Protein AF-A0A2N3LCM0-F1 (afdb_monomer_lite)

Organism: NCBI:txid1707093

Secondary structure (DSSP, 8-state):
-----TT---TTHHHHHHHHHHH-GGGHHHHHHHHHHTS-TTSHHHHHHHHHHHHTT-HHHHHHHHHHHHT-SSHHHHHHHHHHHHHTTTTS-HHHHHHHHHHHHSS---SHHHHHHHHHHHHHHHHHTT-HHHHHHHHHHHHHHHHT---HHHHHHHHHHHHHHHHHHHHTTT--TTTTGGGGGGTTS-HHHHHHHHHHHHHHTTTT-HHHHHHHHHHHHHS--TTTHHHHHHHHHHHHHHTT-GGG----SS--HHHHHHHHHHTT-HHHHHHHHHT--GGG--HHHHHHHHHHHHHHHT-HHHHHHHHHHHHHTT--SGGGGG-

Sequence (327 aa):
MLRKDNDSDCEKIDGLLKIVKHRYPEKFDELLMEYAQNLNKNRITARLLLEYVTVNRIEDVKEYLIDELKNSENFESKEWAFVYEIDSRIGHDPKVDSECILKLNSRSYISKEMKAYSKILLFYCYYESRNVTMLNRLSEEIEENIKEISNNFIKNSYYARFLLISISCNLHNGKLGGLLEKLLLIEDAPEALKTFIYLNAGNALMFKSYEKSMMYLNKAFECKTDKSEFEIKKSMNFVNLLWDKPENYILDQDRDISNELFYYIKVGNKKQANVILNNISMEQLSDHQLGFNYYYRGLLNNDADMFFKSIEHFNACNEKFYKQLSI

Foldseek 3Di:
DPDDPLPDADLPVVVVLVVCCVVPVVCSLVVLQVVLVSHQLQDVNLLLSLLVCVLVVVVVSNVVSLVVLCVHPHPLSVLSSVLVVLVVQAPPDLVSLVVSLCVLPVDDDDDLLSQLSSLLSPLSSCVVVVVVVSNVVSLVVNVVSLVPDDRPQSSLQSVLSSLLSVLVNCLLVVNCPPSVVCLVVNPSYQLSSLLSNLQSQLLSCLVPDLVRSVVSLVSSCVSDDPVCNVVSLVSNLVSCLLVLNLVPRDDDPPDPLLSVLSSCLSVVVLVVNVVSLVPDDPVPDQLQRQLSSLLSVCSSVVDLVSLVSSLVSCVVVVNRNCNVSSD

pLDDT: mean 90.67, std 8.74, range [45.5, 98.5]

Radius of gyration: 22.35 Å; chains: 1; bounding box: 50×45×63 Å

InterPro domains:
  IPR047705 AimR transcriptional regulator-like [NF038310] (13-325)
  IPR047705 AimR transcriptional regulator-like [PF22871] (30-326)

Structure (mmCIF, N/CA/C/O backbone):
data_AF-A0A2N3LCM0-F1
#
_entry.id   AF-A0A2N3LCM0-F1
#
loop_
_atom_site.group_PDB
_atom_site.id
_atom_site.type_symbol
_atom_site.label_atom_id
_atom_site.label_alt_id
_atom_site.label_comp_id
_atom_site.label_asym_id
_atom_site.label_entity_id
_atom_site.label_seq_id
_atom_site.pdbx_PDB_ins_code
_atom_site.Cartn_x
_atom_site.Cartn_y
_atom_site.Cartn_z
_atom_site.occupancy
_atom_site.B_iso_or_equiv
_atom_site.auth_seq_id
_atom_site.auth_comp_id
_atom_site.auth_asym_id
_atom_site.auth_atom_id
_atom_site.pdbx_PDB_model_num
ATOM 1 N N . MET A 1 1 ? 7.478 -21.749 -21.682 1.00 52.50 1 MET A N 1
ATOM 2 C CA . MET A 1 1 ? 6.209 -21.496 -22.428 1.00 52.50 1 MET A CA 1
ATOM 3 C C . MET A 1 1 ? 5.812 -20.007 -22.439 1.00 52.50 1 MET A C 1
ATOM 5 O O . MET A 1 1 ? 4.724 -19.672 -22.881 1.00 52.50 1 MET A O 1
ATOM 9 N N . LEU A 1 2 ? 6.736 -19.102 -22.087 1.00 51.47 2 LEU A N 1
ATOM 10 C CA . LEU A 1 2 ? 6.702 -17.663 -22.375 1.00 51.47 2 LEU A CA 1
ATOM 11 C C . LEU A 1 2 ? 7.860 -17.312 -23.325 1.00 51.47 2 LEU A C 1
ATOM 13 O O . LEU A 1 2 ? 8.678 -16.444 -23.047 1.00 51.47 2 LEU A O 1
ATOM 17 N N . ARG A 1 3 ? 8.004 -18.071 -24.419 1.00 45.50 3 ARG A N 1
ATOM 18 C CA . ARG A 1 3 ? 9.079 -17.829 -25.389 1.00 45.50 3 ARG A CA 1
ATOM 19 C C . ARG A 1 3 ? 8.636 -16.730 -26.337 1.00 45.50 3 ARG A C 1
ATOM 21 O O . ARG A 1 3 ? 7.956 -16.997 -27.325 1.00 45.50 3 ARG A O 1
ATOM 28 N N . LYS A 1 4 ? 9.001 -15.502 -25.996 1.00 53.75 4 LYS A N 1
ATOM 29 C CA . LYS A 1 4 ? 9.094 -14.426 -26.970 1.00 53.75 4 LYS A CA 1
ATOM 30 C C . LYS A 1 4 ? 10.519 -14.386 -27.504 1.00 53.75 4 LYS A C 1
ATOM 32 O O . LYS A 1 4 ? 11.445 -14.795 -26.812 1.00 53.75 4 LYS A O 1
ATOM 37 N N . ASP A 1 5 ? 10.672 -13.919 -28.734 1.00 57.03 5 ASP A N 1
ATOM 38 C CA . ASP A 1 5 ? 11.981 -13.585 -29.284 1.00 57.03 5 ASP A CA 1
ATOM 39 C C . ASP A 1 5 ? 12.655 -12.577 -28.337 1.00 57.03 5 ASP A C 1
ATOM 41 O O . ASP A 1 5 ? 11.995 -11.600 -27.953 1.00 57.03 5 ASP A O 1
ATOM 45 N N . ASN A 1 6 ? 13.908 -12.820 -27.928 1.00 57.53 6 ASN A N 1
ATOM 46 C CA . ASN A 1 6 ? 14.611 -12.061 -26.873 1.00 57.53 6 ASN A CA 1
ATOM 47 C C . ASN A 1 6 ? 14.714 -10.549 -27.170 1.00 57.53 6 ASN A C 1
ATOM 49 O O . ASN A 1 6 ? 15.062 -9.757 -26.294 1.00 57.53 6 ASN A O 1
ATOM 53 N N . ASP A 1 7 ? 14.382 -10.142 -28.395 1.00 64.25 7 ASP A N 1
ATOM 54 C CA . ASP A 1 7 ? 14.407 -8.765 -28.879 1.00 64.25 7 ASP A CA 1
ATOM 55 C C . ASP A 1 7 ? 13.036 -8.093 -29.031 1.00 64.25 7 ASP A C 1
ATOM 57 O O . ASP A 1 7 ? 12.966 -6.940 -29.457 1.00 64.25 7 ASP A O 1
ATOM 61 N N . SER A 1 8 ? 11.939 -8.766 -28.674 1.00 74.69 8 SER A N 1
ATOM 62 C CA . SER A 1 8 ? 10.585 -8.237 -28.880 1.00 74.69 8 SER A CA 1
ATOM 63 C C . SER A 1 8 ? 9.920 -7.757 -27.586 1.00 74.69 8 SER A C 1
ATOM 65 O O . SER A 1 8 ? 9.649 -8.531 -26.670 1.00 74.69 8 SER A O 1
ATOM 67 N N . ASP A 1 9 ? 9.512 -6.490 -27.532 1.00 83.12 9 ASP A N 1
ATOM 68 C CA . ASP A 1 9 ? 8.970 -5.896 -26.304 1.00 83.12 9 ASP A CA 1
ATOM 69 C C . ASP A 1 9 ? 7.504 -6.243 -26.010 1.00 83.12 9 ASP A C 1
ATOM 71 O O . ASP A 1 9 ? 6.637 -6.195 -26.885 1.00 83.12 9 ASP A O 1
ATOM 75 N N . CYS A 1 10 ? 7.215 -6.659 -24.775 1.00 85.50 10 CYS A N 1
ATOM 76 C CA . CYS A 1 10 ? 5.867 -6.909 -24.269 1.00 85.50 10 CYS A CA 1
ATOM 77 C C . CYS A 1 10 ? 5.401 -5.725 -23.412 1.00 85.50 10 CYS A C 1
ATOM 79 O O . CYS A 1 10 ? 5.575 -5.714 -22.196 1.00 85.50 10 CYS A O 1
ATOM 81 N N . GLU A 1 11 ? 4.788 -4.726 -24.046 1.00 81.81 11 GLU A N 1
ATOM 82 C CA . GLU A 1 11 ? 4.328 -3.514 -23.351 1.00 81.81 11 GLU A CA 1
ATOM 83 C C . GLU A 1 11 ? 3.109 -3.737 -22.438 1.00 81.81 11 GLU A C 1
ATOM 85 O O . GLU A 1 11 ? 2.879 -2.950 -21.522 1.00 81.81 11 GLU A O 1
ATOM 90 N N . LYS A 1 12 ? 2.343 -4.815 -22.666 1.00 86.12 12 LY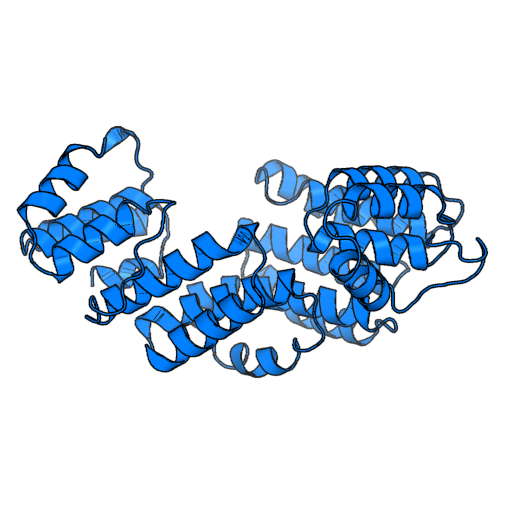S A N 1
ATOM 91 C CA . LYS A 1 12 ? 1.161 -5.219 -21.875 1.00 86.12 12 LYS A CA 1
ATOM 92 C C . LYS A 1 12 ? 1.476 -6.407 -20.964 1.00 86.12 12 LYS A C 1
ATOM 94 O O . LYS A 1 12 ? 0.802 -7.440 -21.000 1.00 86.12 12 LYS A O 1
ATOM 99 N N . ILE A 1 13 ? 2.564 -6.286 -20.207 1.00 89.31 13 ILE A N 1
ATOM 100 C CA . ILE A 1 13 ? 3.082 -7.379 -19.382 1.00 89.31 13 ILE A CA 1
ATOM 101 C C . ILE A 1 13 ? 2.097 -7.810 -18.288 1.00 89.31 13 ILE A C 1
ATOM 103 O O . ILE A 1 13 ? 1.988 -8.995 -17.991 1.00 89.31 13 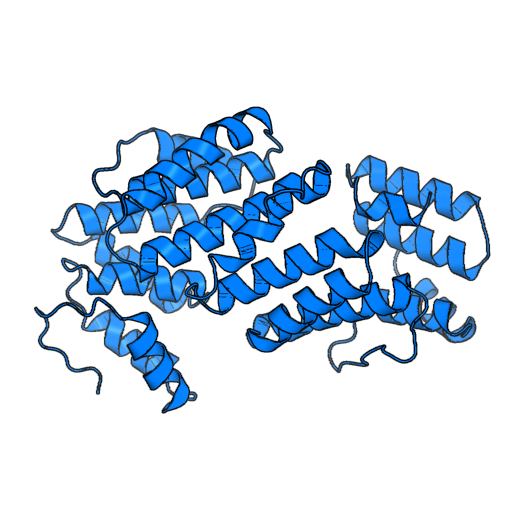ILE A O 1
ATOM 107 N N . ASP A 1 14 ? 1.324 -6.878 -17.735 1.00 87.25 14 ASP A N 1
ATOM 108 C CA . ASP A 1 14 ? 0.347 -7.145 -16.681 1.00 87.25 14 ASP A CA 1
ATOM 109 C C . ASP A 1 14 ? -0.781 -8.065 -17.170 1.00 87.25 14 ASP A C 1
ATOM 111 O O . ASP A 1 14 ? -1.144 -9.020 -16.483 1.00 87.25 14 ASP A O 1
ATOM 115 N N . GLY A 1 15 ? -1.289 -7.835 -18.385 1.00 88.25 15 GLY A N 1
ATOM 116 C CA . GLY A 1 15 ? -2.302 -8.683 -19.009 1.00 88.25 15 GLY A CA 1
ATOM 117 C C . GLY A 1 15 ? -1.785 -10.096 -19.273 1.00 88.25 15 GLY A C 1
ATOM 118 O O . GLY A 1 15 ? -2.471 -11.074 -18.974 1.00 88.25 15 GLY A O 1
ATOM 119 N N . LEU A 1 16 ? -0.548 -10.213 -19.767 1.00 90.81 16 LEU A N 1
ATOM 120 C CA . LEU A 1 16 ? 0.108 -11.505 -19.973 1.00 90.81 16 LEU A CA 1
ATOM 121 C C . LEU A 1 16 ? 0.229 -12.280 -18.654 1.00 90.81 16 LEU A C 1
ATOM 123 O O . LEU A 1 16 ? -0.181 -13.437 -18.578 1.00 90.81 16 LEU A O 1
ATOM 127 N N . LEU A 1 17 ? 0.748 -11.639 -17.606 1.00 92.31 17 LEU A N 1
ATOM 128 C CA . LEU A 1 17 ? 0.976 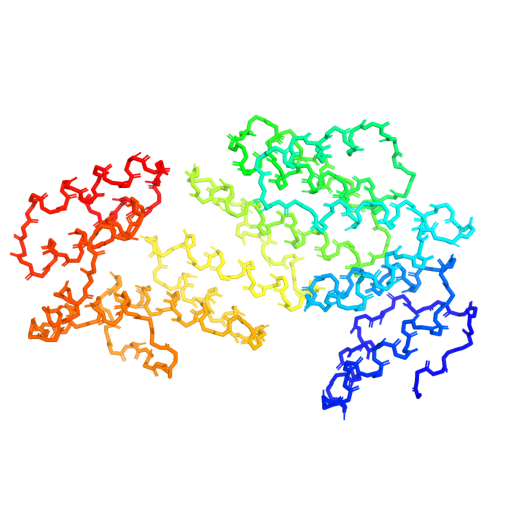-12.289 -16.318 1.00 92.31 17 LEU A CA 1
ATOM 129 C C . LEU A 1 17 ? -0.331 -12.655 -15.605 1.00 92.31 17 LEU A C 1
ATOM 131 O O . LEU A 1 17 ? -0.397 -13.721 -14.995 1.00 92.31 17 LEU A O 1
ATOM 135 N N . LYS A 1 18 ? -1.399 -11.859 -15.758 1.00 88.75 18 LYS A N 1
ATOM 136 C CA . LYS A 1 18 ? -2.752 -12.220 -15.292 1.00 88.75 18 LYS A CA 1
ATOM 137 C C . LYS A 1 18 ? -3.246 -13.522 -15.932 1.00 88.75 18 LYS A C 1
ATOM 139 O O . LYS A 1 18 ? -3.742 -14.397 -15.225 1.00 88.75 18 LYS A O 1
ATOM 144 N N . ILE A 1 19 ? -3.073 -13.682 -17.248 1.00 91.38 19 ILE A N 1
ATOM 145 C CA . ILE A 1 19 ? -3.467 -14.907 -17.966 1.00 91.38 19 ILE A CA 1
ATOM 146 C C . ILE A 1 19 ? -2.656 -16.109 -17.472 1.00 91.38 19 ILE A C 1
ATOM 148 O O . ILE A 1 19 ? -3.227 -17.169 -17.208 1.00 91.38 19 ILE A O 1
ATOM 152 N N . VAL A 1 20 ? -1.337 -15.953 -17.318 1.00 92.62 20 VAL A N 1
ATOM 153 C CA . VAL A 1 20 ? -0.460 -17.034 -16.840 1.00 92.62 20 VAL A CA 1
ATOM 154 C C . VAL A 1 20 ? -0.840 -17.447 -15.421 1.00 92.62 20 VAL A C 1
ATOM 156 O O . VAL A 1 20 ? -1.022 -18.638 -15.181 1.00 92.62 20 VAL A O 1
ATOM 159 N N . LYS A 1 21 ? -1.033 -16.485 -14.509 1.00 90.88 21 LYS A N 1
ATOM 160 C CA . LYS A 1 21 ? -1.440 -16.749 -13.122 1.00 90.88 21 LYS A CA 1
ATOM 161 C C . LYS A 1 21 ? -2.782 -17.469 -13.050 1.00 90.88 21 LYS A C 1
ATOM 163 O O . LYS A 1 21 ? -2.932 -18.405 -12.278 1.00 90.88 21 LYS A O 1
ATOM 168 N N . HIS A 1 22 ? -3.742 -17.068 -13.883 1.00 91.25 22 HIS A N 1
ATOM 169 C CA . HIS A 1 22 ? -5.044 -17.727 -13.945 1.00 91.25 22 HIS A CA 1
ATOM 170 C C . HIS A 1 22 ? -4.949 -19.160 -14.488 1.00 91.25 22 HIS A C 1
ATOM 172 O O . HIS A 1 22 ? -5.625 -20.060 -13.997 1.00 91.25 22 HIS A O 1
ATOM 178 N N . ARG A 1 23 ? -4.113 -19.391 -15.507 1.00 94.25 23 ARG A N 1
ATOM 179 C CA . ARG A 1 23 ? -4.004 -20.701 -16.160 1.00 94.25 23 ARG A CA 1
ATOM 180 C C . ARG A 1 23 ? -3.144 -21.696 -15.379 1.00 94.25 23 ARG A C 1
ATOM 182 O O . ARG A 1 23 ? -3.425 -22.892 -15.441 1.00 94.25 23 ARG A O 1
ATOM 189 N N . TYR A 1 24 ? -2.114 -21.210 -14.689 1.00 94.00 24 TYR A N 1
ATOM 190 C CA . TYR A 1 24 ? -1.100 -22.014 -14.003 1.00 94.00 24 TYR A CA 1
ATOM 191 C C . TYR A 1 24 ? -0.784 -21.461 -12.600 1.00 94.00 24 TYR A C 1
ATOM 193 O O . TYR A 1 24 ? 0.370 -21.128 -12.332 1.00 94.00 24 TYR A O 1
ATOM 201 N N . PRO A 1 25 ? -1.772 -21.356 -11.692 1.00 92.44 25 PRO A N 1
ATOM 202 C CA . PRO A 1 25 ? -1.575 -20.722 -10.387 1.00 92.44 25 PRO A CA 1
ATOM 203 C C . PRO A 1 25 ? -0.484 -21.407 -9.551 1.00 92.44 25 PRO A C 1
ATOM 205 O O . PRO A 1 25 ? 0.367 -20.728 -8.992 1.00 92.44 25 PRO A O 1
ATOM 208 N N . GLU A 1 26 ? -0.441 -22.742 -9.545 1.00 94.19 26 GLU A N 1
ATOM 209 C CA . GLU A 1 26 ? 0.525 -23.531 -8.759 1.00 94.19 26 GLU A CA 1
ATOM 210 C C . GLU A 1 26 ? 1.972 -23.436 -9.265 1.00 94.19 26 GLU A C 1
ATOM 212 O O . GLU A 1 26 ? 2.904 -23.739 -8.529 1.00 94.19 26 GLU A O 1
ATOM 217 N N . LYS A 1 27 ? 2.167 -23.036 -10.527 1.00 94.50 27 LYS A N 1
ATOM 218 C CA . LYS A 1 27 ? 3.491 -22.903 -11.159 1.00 94.50 27 LYS A CA 1
ATOM 219 C C . LYS A 1 27 ? 3.845 -21.456 -11.467 1.00 94.50 27 LYS A C 1
ATOM 221 O O . LYS A 1 27 ? 4.818 -21.203 -12.173 1.00 94.50 27 LYS A O 1
ATOM 226 N N . PHE A 1 28 ? 3.025 -20.507 -11.018 1.00 93.56 28 PHE A N 1
ATOM 227 C CA . PHE A 1 28 ? 3.151 -19.120 -11.437 1.00 93.56 28 PHE A CA 1
ATOM 228 C C . PHE A 1 28 ? 4.515 -18.546 -11.054 1.00 93.56 28 PHE A C 1
ATOM 230 O O . PHE A 1 28 ? 5.171 -17.962 -11.910 1.00 93.56 28 PHE A O 1
ATOM 237 N N . ASP A 1 29 ? 4.964 -18.779 -9.822 1.00 92.81 29 ASP A N 1
ATOM 238 C CA . ASP A 1 29 ? 6.232 -18.240 -9.324 1.00 92.81 29 ASP A CA 1
ATOM 239 C C . ASP A 1 29 ? 7.443 -18.842 -10.061 1.00 92.81 29 ASP A C 1
ATOM 241 O O . ASP A 1 29 ? 8.341 -18.107 -10.475 1.00 92.81 29 ASP A O 1
ATOM 245 N N . GLU A 1 30 ? 7.427 -20.155 -10.329 1.00 94.81 30 GLU A N 1
ATOM 246 C CA . GLU A 1 30 ? 8.453 -20.845 -11.133 1.00 94.81 30 GLU A CA 1
ATOM 247 C C . GLU A 1 30 ? 8.520 -20.272 -12.558 1.00 94.81 30 GLU A C 1
ATOM 249 O O . GLU A 1 30 ? 9.586 -19.882 -13.036 1.00 94.81 30 GLU A O 1
ATOM 254 N N . LEU A 1 31 ? 7.366 -20.160 -13.224 1.00 95.62 31 LEU A N 1
ATOM 255 C CA . LEU A 1 31 ? 7.266 -19.636 -14.588 1.00 95.62 31 LEU A CA 1
ATOM 256 C C . LEU A 1 31 ? 7.653 -18.156 -14.673 1.00 95.62 31 LEU A C 1
ATOM 258 O O . LEU A 1 31 ? 8.197 -17.720 -15.688 1.00 95.62 31 LEU A O 1
ATOM 262 N N . LEU A 1 32 ? 7.352 -17.377 -13.635 1.00 95.94 32 LEU A N 1
ATOM 263 C CA . LEU A 1 32 ? 7.691 -15.963 -13.552 1.00 95.94 32 LEU A CA 1
ATOM 264 C C . LEU A 1 32 ? 9.201 -15.763 -13.411 1.00 95.94 32 LEU A C 1
ATOM 266 O O . LEU A 1 32 ? 9.760 -14.910 -14.100 1.00 95.94 32 LEU A O 1
ATOM 270 N N . MET A 1 33 ? 9.856 -16.565 -12.568 1.00 96.81 33 MET A N 1
ATOM 271 C CA . MET A 1 33 ? 11.312 -16.552 -12.430 1.00 96.81 33 MET A CA 1
ATOM 272 C C . MET A 1 33 ? 11.998 -17.017 -13.722 1.00 96.81 33 MET A C 1
ATOM 274 O O . MET A 1 33 ? 12.890 -16.327 -14.211 1.00 96.81 33 MET A O 1
ATOM 278 N N . GLU A 1 34 ? 11.543 -18.120 -14.334 1.00 95.44 34 GLU A N 1
ATOM 279 C CA . GLU A 1 34 ? 12.051 -18.575 -15.641 1.00 95.44 34 GLU A CA 1
ATOM 280 C C . GLU A 1 34 ? 11.911 -17.459 -16.684 1.00 95.44 34 GLU A C 1
ATOM 282 O O . GLU A 1 34 ? 12.838 -17.181 -17.445 1.00 95.44 34 GLU A O 1
ATOM 287 N N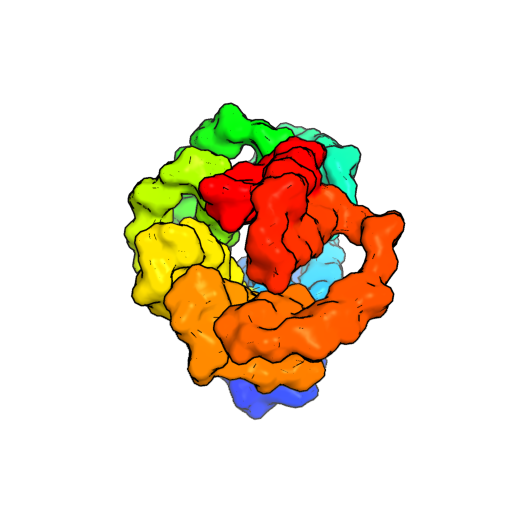 . TYR A 1 35 ? 10.763 -16.778 -16.716 1.00 94.50 35 TYR A N 1
ATOM 288 C CA . TYR A 1 35 ? 10.549 -15.665 -17.631 1.00 94.50 35 TYR A CA 1
ATOM 289 C C . TYR A 1 35 ? 11.527 -14.517 -17.372 1.00 94.50 35 TYR A C 1
ATOM 291 O O . TYR A 1 35 ? 12.174 -14.070 -18.315 1.00 94.50 35 TYR A O 1
ATOM 299 N N . ALA A 1 36 ? 11.688 -14.086 -16.116 1.00 95.94 36 ALA A N 1
ATOM 300 C CA . ALA A 1 36 ? 12.629 -13.034 -15.735 1.00 95.94 36 ALA A CA 1
ATOM 301 C C . ALA A 1 36 ? 14.065 -13.356 -16.178 1.00 95.94 36 ALA A C 1
ATOM 303 O O . ALA A 1 36 ? 14.730 -12.499 -16.756 1.00 95.94 36 ALA A O 1
ATOM 304 N N . GLN A 1 37 ? 14.507 -14.602 -15.979 1.00 95.12 37 GLN A N 1
ATOM 305 C CA . GLN A 1 37 ? 15.853 -15.067 -16.330 1.00 95.12 37 GLN A CA 1
ATOM 306 C C . GLN A 1 37 ? 16.142 -15.086 -17.834 1.00 95.12 37 GLN A C 1
ATOM 308 O O . GLN A 1 37 ? 17.298 -15.039 -18.247 1.00 95.12 37 GLN A O 1
ATOM 313 N N . ASN A 1 38 ? 15.101 -15.151 -18.664 1.00 92.31 38 ASN A N 1
ATOM 314 C CA . ASN A 1 38 ? 15.231 -15.166 -20.119 1.00 92.31 38 ASN A CA 1
ATOM 315 C C . ASN A 1 38 ? 15.007 -13.784 -20.762 1.00 92.31 38 ASN A C 1
ATOM 317 O O . ASN A 1 38 ? 15.098 -13.661 -21.984 1.00 92.31 38 ASN A O 1
ATOM 321 N N . LEU A 1 39 ? 14.712 -12.736 -19.983 1.00 93.00 39 LEU A N 1
ATOM 322 C CA . LEU A 1 39 ? 14.495 -11.394 -20.525 1.00 93.00 39 LEU A CA 1
ATOM 323 C C . LEU A 1 39 ? 15.803 -10.687 -20.891 1.00 93.00 39 LEU A C 1
ATOM 325 O O . LEU A 1 39 ? 16.797 -10.716 -20.170 1.00 93.00 39 LEU A O 1
ATOM 329 N N . ASN A 1 40 ? 15.763 -9.920 -21.981 1.00 93.69 40 ASN A N 1
ATOM 330 C CA . ASN A 1 40 ? 16.826 -8.977 -22.297 1.00 93.69 40 ASN A CA 1
ATOM 331 C C . ASN A 1 40 ? 16.752 -7.759 -21.357 1.00 93.69 40 ASN A C 1
ATOM 333 O O . ASN A 1 40 ? 15.905 -6.877 -21.515 1.00 93.69 40 ASN A O 1
ATOM 337 N N . LYS A 1 41 ? 17.689 -7.677 -20.407 1.00 95.00 41 LYS A N 1
ATOM 338 C CA . LYS A 1 41 ? 17.823 -6.585 -19.421 1.00 95.00 41 LYS A CA 1
ATOM 339 C C . LYS A 1 41 ? 18.002 -5.178 -20.005 1.00 95.00 41 LYS A C 1
ATOM 341 O O . LYS A 1 41 ? 17.906 -4.184 -19.284 1.00 95.00 41 LYS A O 1
ATOM 346 N N . ASN A 1 42 ? 18.286 -5.054 -21.298 1.00 94.75 42 ASN A N 1
ATOM 347 C CA . ASN A 1 42 ? 18.405 -3.760 -21.972 1.00 94.75 42 ASN A CA 1
ATOM 348 C C . ASN A 1 42 ? 17.058 -3.216 -22.479 1.00 94.75 42 ASN A C 1
ATOM 350 O O . ASN A 1 42 ? 17.012 -2.105 -23.006 1.00 94.75 42 ASN A O 1
ATOM 354 N N . ARG A 1 43 ? 15.976 -3.995 -22.361 1.00 93.56 43 ARG A N 1
ATOM 355 C CA . ARG A 1 43 ? 14.675 -3.717 -22.978 1.00 93.56 43 ARG A CA 1
ATOM 356 C C . ARG A 1 43 ? 13.622 -3.287 -21.958 1.00 93.56 43 ARG A C 1
ATOM 358 O O . ARG A 1 43 ? 13.736 -3.569 -20.763 1.00 93.56 43 ARG A O 1
ATOM 365 N N . ILE A 1 44 ? 12.560 -2.634 -22.439 1.00 94.25 44 ILE A N 1
ATOM 366 C CA . ILE A 1 44 ? 11.494 -2.114 -21.573 1.00 94.25 44 ILE A CA 1
ATOM 367 C C . ILE A 1 44 ? 10.757 -3.239 -20.848 1.00 94.25 44 ILE A C 1
ATOM 369 O O . ILE A 1 44 ? 10.394 -3.069 -19.691 1.00 94.25 44 ILE A O 1
ATOM 373 N N . THR A 1 45 ? 10.623 -4.416 -21.462 1.00 95.25 45 THR A N 1
ATOM 374 C CA . THR A 1 45 ? 9.923 -5.559 -20.852 1.00 95.25 45 THR A CA 1
ATOM 375 C C . THR A 1 45 ? 10.484 -5.948 -19.477 1.00 95.25 45 THR A C 1
ATOM 377 O O . THR A 1 45 ? 9.707 -6.190 -18.556 1.00 95.25 45 THR A O 1
ATOM 380 N N . ALA A 1 46 ? 11.812 -5.943 -19.300 1.00 96.38 46 ALA A N 1
ATOM 381 C CA . ALA A 1 46 ? 12.444 -6.234 -18.007 1.00 96.38 46 ALA A CA 1
ATOM 382 C C . ALA A 1 46 ? 12.125 -5.162 -16.950 1.00 96.38 46 ALA A C 1
ATOM 384 O O . ALA A 1 46 ? 11.870 -5.478 -15.789 1.00 96.38 46 ALA A O 1
ATOM 385 N N . ARG A 1 47 ? 12.058 -3.893 -17.366 1.00 97.38 47 ARG A N 1
ATOM 386 C CA . ARG A 1 47 ? 11.686 -2.763 -16.503 1.00 97.38 47 ARG A CA 1
ATOM 387 C C . ARG A 1 47 ? 10.212 -2.809 -16.094 1.00 97.38 47 ARG A C 1
ATOM 389 O O . ARG A 1 47 ? 9.892 -2.611 -14.928 1.00 97.38 47 ARG A O 1
ATOM 396 N N . LEU A 1 48 ? 9.312 -3.134 -17.025 1.00 97.25 48 LEU A N 1
ATOM 397 C CA . LEU A 1 48 ? 7.890 -3.309 -16.706 1.00 97.25 48 LEU A CA 1
ATOM 398 C C . LEU A 1 48 ? 7.672 -4.501 -15.768 1.00 97.25 48 LEU A C 1
ATOM 400 O O . LEU A 1 48 ? 6.838 -4.421 -14.867 1.00 97.25 48 LEU A O 1
ATOM 404 N N . LEU A 1 49 ? 8.437 -5.586 -15.948 1.00 97.25 49 LEU A N 1
ATOM 405 C CA . LEU A 1 49 ? 8.382 -6.730 -15.043 1.00 97.25 49 LEU A CA 1
ATOM 406 C C . LEU A 1 49 ? 8.793 -6.330 -13.626 1.00 97.25 49 LEU A C 1
ATOM 408 O O . LEU A 1 49 ? 8.110 -6.726 -12.687 1.00 97.25 49 LEU A O 1
ATOM 412 N N . LEU A 1 50 ? 9.840 -5.509 -13.482 1.00 98.06 50 LEU A N 1
ATOM 413 C CA . LEU A 1 50 ? 10.287 -5.001 -12.185 1.00 98.06 50 LEU A CA 1
ATOM 414 C C . LEU A 1 50 ? 9.165 -4.264 -11.436 1.00 98.06 50 LEU A C 1
ATOM 416 O O . LEU A 1 50 ? 8.940 -4.539 -10.258 1.00 98.06 50 LEU A O 1
ATOM 420 N N . GLU A 1 51 ? 8.410 -3.386 -12.106 1.00 97.44 51 GLU A N 1
ATOM 421 C CA . GLU A 1 51 ? 7.261 -2.734 -11.458 1.00 97.44 51 GLU A CA 1
ATOM 422 C C . GLU A 1 51 ? 6.174 -3.747 -11.087 1.00 97.44 51 GLU A C 1
ATOM 424 O O . GLU A 1 51 ? 5.647 -3.722 -9.974 1.00 97.44 51 GLU A O 1
ATOM 429 N N . TYR A 1 52 ? 5.855 -4.678 -11.991 1.00 95.69 52 TYR A N 1
ATOM 430 C CA . TYR A 1 52 ? 4.839 -5.694 -11.728 1.00 95.69 52 TYR A CA 1
ATOM 431 C C . TYR A 1 52 ? 5.162 -6.512 -10.473 1.00 95.69 52 TYR A C 1
ATOM 433 O O . TYR A 1 52 ? 4.300 -6.671 -9.605 1.00 95.69 52 TYR A O 1
ATOM 441 N N . VAL A 1 53 ? 6.389 -7.024 -10.354 1.00 95.75 53 VAL A N 1
ATOM 442 C CA . VAL A 1 53 ? 6.783 -7.855 -9.206 1.00 95.75 53 VAL A CA 1
ATOM 443 C C . VAL A 1 53 ? 6.877 -7.041 -7.921 1.00 95.75 53 VAL A C 1
ATOM 445 O O . VAL A 1 53 ? 6.494 -7.544 -6.866 1.00 95.75 53 VAL A O 1
ATOM 448 N N . THR A 1 54 ? 7.271 -5.767 -8.013 1.00 95.31 54 THR A N 1
ATOM 449 C CA . THR A 1 54 ? 7.302 -4.848 -6.866 1.00 95.31 54 THR A CA 1
ATOM 450 C C . THR A 1 54 ? 5.894 -4.604 -6.326 1.00 95.31 54 THR A C 1
ATOM 452 O O . THR A 1 54 ? 5.645 -4.756 -5.132 1.00 95.31 54 THR A O 1
ATOM 455 N N . VAL A 1 55 ? 4.933 -4.293 -7.199 1.00 92.69 55 VAL A N 1
ATOM 456 C CA . VAL A 1 55 ? 3.537 -4.059 -6.800 1.00 92.69 55 VAL A CA 1
ATOM 457 C C . VAL A 1 55 ? 2.886 -5.310 -6.205 1.00 92.69 55 VAL A C 1
ATOM 459 O O . VAL A 1 55 ? 2.089 -5.214 -5.272 1.00 92.69 55 VAL A O 1
ATOM 462 N N . ASN A 1 56 ? 3.232 -6.490 -6.723 1.00 89.75 56 ASN A N 1
ATOM 463 C CA . ASN A 1 56 ? 2.689 -7.764 -6.253 1.00 89.75 56 ASN A CA 1
ATOM 464 C C . ASN A 1 56 ? 3.483 -8.386 -5.087 1.00 89.75 56 ASN A C 1
ATOM 466 O O . ASN A 1 56 ? 3.106 -9.462 -4.621 1.00 89.75 56 ASN A O 1
ATOM 470 N N . ARG A 1 57 ? 4.535 -7.718 -4.585 1.00 90.56 57 ARG A N 1
ATOM 471 C CA . ARG A 1 57 ? 5.393 -8.187 -3.477 1.00 90.56 57 ARG A CA 1
ATOM 472 C C . ARG A 1 57 ? 5.986 -9.580 -3.723 1.00 90.56 57 ARG A C 1
ATOM 474 O O . ARG A 1 57 ? 5.865 -10.474 -2.878 1.00 90.56 57 ARG A O 1
ATOM 481 N N . ILE A 1 58 ? 6.558 -9.769 -4.912 1.00 92.94 58 ILE A N 1
ATOM 482 C CA . ILE A 1 58 ? 7.275 -10.984 -5.323 1.00 92.94 58 ILE A CA 1
ATOM 483 C C . ILE A 1 58 ? 8.777 -10.687 -5.214 1.00 92.94 58 ILE A C 1
ATOM 485 O O . ILE A 1 58 ? 9.424 -10.334 -6.202 1.00 92.94 58 ILE A O 1
ATOM 489 N N . GLU A 1 59 ? 9.301 -10.747 -3.987 1.00 93.69 59 GLU A N 1
ATOM 490 C CA . GLU A 1 59 ? 10.633 -10.217 -3.654 1.00 93.69 59 GLU A CA 1
ATOM 491 C C . GLU A 1 59 ? 11.772 -10.968 -4.358 1.00 93.69 59 GLU A C 1
ATOM 493 O O . GLU A 1 59 ? 12.629 -10.316 -4.943 1.00 93.69 59 GLU A O 1
ATOM 498 N N . ASP A 1 60 ? 11.736 -12.303 -4.434 1.00 96.12 60 ASP A N 1
ATOM 499 C CA . ASP A 1 60 ? 12.812 -13.087 -5.069 1.00 96.12 60 ASP A CA 1
ATOM 500 C C . ASP A 1 60 ? 13.063 -12.667 -6.531 1.00 96.12 60 ASP A C 1
ATOM 502 O O . ASP A 1 60 ? 14.200 -12.504 -6.977 1.00 96.12 60 ASP A O 1
ATOM 506 N N . VAL A 1 61 ? 11.988 -12.445 -7.299 1.00 97.56 61 VAL A N 1
ATOM 507 C CA . VAL A 1 61 ? 12.083 -12.007 -8.703 1.00 97.56 61 VAL A CA 1
ATOM 508 C C . VAL A 1 61 ? 12.495 -10.536 -8.791 1.00 97.56 61 VAL A C 1
ATOM 510 O O . VAL A 1 61 ? 13.227 -10.148 -9.702 1.00 97.56 61 VAL A O 1
ATOM 513 N N . LYS A 1 62 ? 12.035 -9.703 -7.852 1.00 97.88 62 LYS A N 1
ATOM 514 C CA . LYS A 1 62 ? 12.405 -8.287 -7.773 1.00 97.88 62 LYS A CA 1
ATOM 515 C C . LYS A 1 62 ? 13.903 -8.122 -7.523 1.00 97.88 62 LYS A C 1
ATOM 517 O O . LYS A 1 62 ? 14.540 -7.365 -8.251 1.00 97.88 62 LYS A O 1
ATOM 522 N N . GLU A 1 63 ? 14.459 -8.831 -6.543 1.00 97.75 63 GLU A N 1
ATOM 523 C CA . GLU A 1 63 ? 15.891 -8.806 -6.224 1.00 97.75 63 GLU A CA 1
ATOM 524 C C . GLU A 1 63 ? 16.727 -9.242 -7.431 1.00 97.75 63 GLU A C 1
ATOM 526 O O . GLU A 1 63 ? 17.617 -8.504 -7.861 1.00 97.75 63 GLU A O 1
ATOM 531 N N . TYR A 1 64 ? 16.354 -10.362 -8.062 1.00 98.06 64 TYR A N 1
ATOM 532 C CA . TYR A 1 64 ? 16.992 -10.836 -9.291 1.00 98.06 64 TYR A CA 1
ATOM 533 C C . TYR A 1 64 ? 17.000 -9.770 -10.403 1.00 98.06 64 TYR A C 1
ATOM 535 O O . TYR A 1 64 ? 18.041 -9.478 -10.996 1.00 98.06 64 TYR A O 1
ATOM 543 N N . LEU A 1 65 ? 15.848 -9.148 -10.681 1.00 98.38 65 LEU A N 1
ATOM 544 C CA . LEU A 1 65 ? 15.732 -8.136 -11.734 1.00 98.38 65 LEU A CA 1
ATOM 545 C C . LEU A 1 65 ? 16.524 -6.868 -11.421 1.00 98.38 65 LEU A C 1
ATOM 547 O O . LEU A 1 65 ? 17.111 -6.289 -12.334 1.00 98.38 65 LEU A O 1
ATOM 551 N N . ILE A 1 66 ? 16.547 -6.424 -10.163 1.00 98.50 66 ILE A N 1
ATOM 552 C CA . ILE A 1 66 ? 17.349 -5.268 -9.749 1.00 98.50 66 ILE A CA 1
ATOM 553 C C . ILE A 1 66 ? 18.825 -5.525 -10.073 1.00 98.50 66 ILE A C 1
ATOM 555 O O . ILE A 1 66 ? 19.469 -4.676 -10.695 1.00 98.50 66 ILE A O 1
ATOM 559 N N . ASP A 1 67 ? 19.354 -6.695 -9.721 1.00 98.19 67 ASP A N 1
ATOM 560 C CA . ASP A 1 67 ? 20.762 -7.012 -9.957 1.00 98.19 67 ASP A CA 1
ATOM 561 C C . ASP A 1 67 ? 21.091 -7.195 -11.443 1.00 98.19 67 ASP A C 1
ATOM 563 O O . ASP A 1 67 ? 22.120 -6.696 -11.914 1.00 98.19 67 ASP A O 1
ATOM 567 N N . GLU A 1 68 ? 20.199 -7.798 -12.230 1.00 97.94 68 GLU A N 1
ATOM 568 C CA . GLU A 1 68 ? 20.384 -7.858 -13.682 1.00 97.94 68 GLU A CA 1
ATOM 569 C C . GLU A 1 68 ? 20.367 -6.469 -14.325 1.00 97.94 68 GLU A C 1
ATOM 571 O O . GLU A 1 68 ? 21.248 -6.137 -15.122 1.00 97.94 68 GLU A O 1
ATOM 576 N N . LEU A 1 69 ? 19.408 -5.616 -13.962 1.00 98.19 69 LEU A N 1
ATOM 577 C CA . LEU A 1 69 ? 19.260 -4.287 -14.554 1.00 98.19 69 LEU A CA 1
ATOM 578 C C . LEU A 1 69 ? 20.415 -3.340 -14.180 1.00 98.19 69 LEU A C 1
ATOM 580 O O . LEU A 1 69 ? 20.823 -2.536 -15.023 1.00 98.19 69 LEU A O 1
ATOM 584 N N . LYS A 1 70 ? 21.013 -3.469 -12.984 1.00 97.50 70 LYS A N 1
ATOM 585 C CA . LYS A 1 70 ? 22.268 -2.768 -12.622 1.00 97.50 70 LYS A CA 1
ATOM 586 C C . LYS A 1 70 ? 23.408 -3.112 -13.583 1.00 97.50 70 LYS A C 1
ATOM 588 O O . LYS A 1 70 ? 24.179 -2.235 -13.976 1.00 97.50 70 LYS A O 1
ATOM 593 N N . ASN A 1 71 ? 23.476 -4.377 -13.992 1.00 96.19 71 ASN A N 1
ATOM 594 C CA . ASN A 1 71 ? 24.488 -4.924 -14.894 1.00 96.19 71 ASN A CA 1
ATOM 595 C C . ASN A 1 71 ? 24.097 -4.823 -16.382 1.00 96.19 71 ASN A C 1
ATOM 597 O O . ASN A 1 71 ? 24.677 -5.510 -17.224 1.00 96.19 71 ASN A O 1
ATOM 601 N N . SER A 1 72 ? 23.087 -4.018 -16.719 1.00 96.56 72 SER A N 1
ATOM 602 C CA . SER A 1 72 ? 22.661 -3.744 -18.096 1.00 96.56 72 SER A CA 1
ATOM 603 C C . SER A 1 72 ? 23.688 -2.875 -18.838 1.00 96.56 72 SER A C 1
ATOM 605 O O . SER A 1 72 ? 24.535 -2.236 -18.221 1.00 96.56 72 SER A O 1
ATOM 607 N N . GLU A 1 73 ? 23.634 -2.803 -20.164 1.00 95.88 73 GLU A N 1
ATOM 608 C CA . GLU A 1 73 ? 24.365 -1.781 -20.937 1.00 95.88 73 GLU A CA 1
ATOM 609 C C . GLU A 1 73 ? 23.491 -0.539 -21.153 1.00 95.88 73 GLU A C 1
ATOM 611 O O . GLU A 1 73 ? 23.991 0.576 -21.310 1.00 95.88 73 GLU A O 1
ATOM 616 N N . ASN A 1 74 ? 22.170 -0.716 -21.086 1.00 95.69 74 ASN A N 1
ATOM 617 C CA . ASN A 1 74 ? 21.193 0.345 -21.229 1.00 95.69 74 ASN A CA 1
ATOM 618 C C . ASN A 1 74 ? 21.143 1.245 -19.981 1.00 95.69 74 ASN A C 1
ATOM 620 O O . ASN A 1 74 ? 20.894 0.786 -18.863 1.00 95.69 74 ASN A O 1
ATOM 624 N N . PHE A 1 75 ? 21.336 2.550 -20.185 1.00 95.38 75 PHE A N 1
ATOM 625 C CA . PHE A 1 75 ? 21.332 3.535 -19.103 1.00 95.38 75 PHE A CA 1
ATOM 626 C C . PHE A 1 75 ? 19.990 3.601 -18.358 1.00 95.38 75 PHE A C 1
ATOM 628 O O . PHE A 1 75 ? 19.985 3.649 -17.131 1.00 95.38 75 PHE A O 1
ATOM 635 N N . GLU A 1 76 ? 18.856 3.560 -19.065 1.00 95.94 76 GLU A N 1
ATOM 636 C CA . GLU A 1 76 ? 17.534 3.607 -18.425 1.00 95.94 76 GLU A CA 1
ATOM 637 C C . GLU A 1 76 ? 17.314 2.383 -17.529 1.00 95.94 76 GLU A C 1
ATOM 639 O O . GLU A 1 76 ? 16.818 2.520 -16.418 1.00 95.94 76 GLU A O 1
ATOM 644 N N . SER A 1 77 ? 17.740 1.189 -17.948 1.00 97.75 77 SER A N 1
ATOM 645 C CA . SER A 1 77 ? 17.668 -0.010 -17.101 1.00 97.75 77 SER A CA 1
ATOM 646 C C . SER A 1 77 ? 18.471 0.142 -15.805 1.00 97.75 77 SER A C 1
ATOM 648 O O . SER A 1 77 ? 17.954 -0.177 -14.735 1.00 97.75 77 SER A O 1
ATOM 650 N N . LYS A 1 78 ? 19.684 0.708 -15.863 1.00 97.88 78 LYS A N 1
ATOM 651 C CA . LYS A 1 78 ? 20.469 1.016 -14.651 1.00 97.88 78 LYS A CA 1
ATOM 652 C C . LYS A 1 78 ? 19.787 2.054 -13.768 1.00 97.88 78 LYS A C 1
ATOM 654 O O . LYS A 1 78 ? 19.817 1.955 -12.541 1.00 97.88 78 LYS A O 1
ATOM 659 N N . GLU A 1 79 ? 19.192 3.068 -14.391 1.00 97.38 79 GLU A N 1
ATOM 660 C CA . GLU A 1 79 ? 18.465 4.117 -13.689 1.00 97.38 79 GLU A CA 1
ATOM 661 C C . GLU A 1 79 ? 17.293 3.532 -12.899 1.00 97.38 79 GLU A C 1
ATOM 663 O O . GLU A 1 79 ? 17.179 3.829 -11.707 1.00 97.38 79 GLU A O 1
ATOM 668 N N . TRP A 1 80 ? 16.501 2.658 -13.533 1.00 98.19 80 TRP A N 1
ATOM 669 C CA . TRP A 1 80 ? 15.422 1.904 -12.898 1.00 98.19 80 TRP A CA 1
ATOM 670 C C . TRP A 1 80 ? 15.930 1.076 -11.726 1.00 98.19 80 TRP A C 1
ATOM 672 O O . TRP A 1 80 ? 15.435 1.232 -10.613 1.00 98.19 80 TRP A O 1
ATOM 682 N N . ALA A 1 81 ? 16.964 0.263 -11.942 1.00 98.19 81 ALA A N 1
ATOM 683 C CA . ALA A 1 81 ? 17.501 -0.605 -10.903 1.00 98.19 81 ALA A CA 1
ATOM 684 C C . ALA A 1 81 ? 17.884 0.161 -9.627 1.00 98.19 81 ALA A C 1
ATOM 686 O O . ALA A 1 81 ? 17.553 -0.269 -8.528 1.00 98.19 81 ALA A O 1
ATOM 687 N N . PHE A 1 82 ? 18.510 1.335 -9.762 1.00 97.75 82 PHE A N 1
ATOM 688 C CA . PHE A 1 82 ? 18.843 2.170 -8.604 1.00 97.75 82 PHE A CA 1
ATOM 689 C C . PHE A 1 82 ? 17.609 2.695 -7.867 1.00 97.75 82 PHE A C 1
ATOM 691 O O . PHE A 1 82 ? 17.608 2.724 -6.641 1.00 97.75 82 PHE A O 1
ATOM 698 N N . VAL A 1 83 ? 16.575 3.163 -8.579 1.00 97.94 83 VAL A N 1
ATOM 699 C CA . VAL A 1 83 ? 15.395 3.729 -7.899 1.00 97.94 83 VAL A CA 1
ATOM 700 C C . VAL A 1 83 ? 14.658 2.636 -7.135 1.00 97.94 83 VAL A C 1
ATOM 702 O O . VAL A 1 83 ? 14.299 2.847 -5.981 1.00 97.94 83 VAL A O 1
ATOM 705 N N . TYR A 1 84 ? 14.498 1.455 -7.732 1.00 97.94 84 TYR A N 1
ATOM 706 C CA . TYR A 1 84 ? 13.857 0.321 -7.064 1.00 97.94 84 TYR A CA 1
ATOM 707 C C . TYR A 1 84 ? 14.725 -0.305 -5.964 1.00 97.94 84 TYR A C 1
ATOM 709 O O . TYR A 1 84 ? 14.191 -0.838 -4.998 1.00 97.94 84 TYR A O 1
ATOM 717 N N . GLU A 1 85 ? 16.054 -0.207 -6.046 1.00 96.62 85 GLU A N 1
ATOM 718 C CA . GLU A 1 85 ? 16.927 -0.565 -4.922 1.00 96.62 85 GLU A CA 1
ATOM 719 C C . GLU A 1 85 ? 16.694 0.360 -3.718 1.00 96.62 85 GLU A C 1
ATOM 721 O O . GLU A 1 85 ? 16.679 -0.100 -2.578 1.00 96.62 85 GLU A O 1
ATOM 726 N N . ILE A 1 86 ? 16.480 1.659 -3.954 1.00 95.88 86 ILE A N 1
ATOM 727 C CA . ILE A 1 86 ? 16.114 2.598 -2.888 1.00 95.88 86 ILE A CA 1
ATOM 728 C C . ILE A 1 86 ? 14.714 2.296 -2.347 1.00 95.88 86 ILE A C 1
ATOM 730 O O . ILE A 1 86 ? 14.537 2.298 -1.132 1.00 95.88 86 ILE A O 1
ATOM 734 N N . ASP A 1 87 ? 13.747 2.000 -3.218 1.00 95.06 87 ASP A N 1
ATOM 735 C CA . ASP A 1 87 ? 12.386 1.594 -2.832 1.00 95.06 87 ASP A CA 1
ATOM 736 C C . ASP A 1 87 ? 12.403 0.425 -1.832 1.00 95.06 87 ASP A C 1
ATOM 738 O O . ASP A 1 87 ? 11.758 0.492 -0.791 1.00 95.06 87 ASP A O 1
ATOM 742 N N . SER A 1 88 ? 13.246 -0.590 -2.061 1.00 92.94 88 SER A N 1
ATOM 743 C CA . SER A 1 88 ? 13.425 -1.718 -1.130 1.00 92.94 88 SER A CA 1
ATOM 744 C C . SER A 1 88 ? 13.923 -1.334 0.269 1.00 92.94 88 SER A C 1
ATOM 746 O O . SER A 1 88 ? 13.879 -2.167 1.168 1.00 92.94 88 SER A O 1
ATOM 748 N N . ARG A 1 89 ? 14.431 -0.114 0.474 1.00 90.69 89 ARG A N 1
ATOM 749 C CA . ARG A 1 89 ? 15.011 0.339 1.750 1.00 90.69 89 ARG A CA 1
ATOM 750 C C . ARG A 1 89 ? 14.105 1.302 2.514 1.00 90.69 89 ARG A C 1
ATOM 752 O O . ARG A 1 89 ? 14.260 1.430 3.727 1.00 90.69 89 ARG A O 1
ATOM 759 N N . ILE A 1 90 ? 13.180 1.974 1.837 1.00 88.00 90 ILE A N 1
ATOM 760 C CA . ILE A 1 90 ? 12.301 2.979 2.450 1.00 88.00 90 ILE A CA 1
ATOM 761 C C . ILE A 1 90 ? 11.340 2.319 3.449 1.00 88.00 90 ILE A C 1
ATOM 763 O O . ILE A 1 90 ? 10.914 1.182 3.253 1.00 88.00 90 ILE A O 1
ATOM 767 N N . GLY A 1 91 ? 11.016 3.025 4.537 1.00 75.25 91 GLY A N 1
ATOM 768 C CA . GLY A 1 91 ? 10.017 2.582 5.521 1.00 75.25 91 GLY A CA 1
ATOM 769 C C . GLY A 1 91 ? 10.533 1.606 6.586 1.00 75.25 91 GLY A C 1
ATOM 770 O O . GLY A 1 91 ? 9.738 1.075 7.357 1.00 75.25 91 GLY A O 1
ATOM 771 N N . HIS A 1 92 ? 11.849 1.374 6.652 1.00 71.44 92 HIS A N 1
ATOM 772 C CA . HIS A 1 92 ? 12.470 0.523 7.676 1.00 71.44 92 HIS A CA 1
ATOM 773 C C . HIS A 1 92 ? 12.890 1.304 8.935 1.00 71.44 92 HIS A C 1
ATOM 775 O O . HIS A 1 92 ? 12.649 0.849 10.051 1.00 71.44 92 HIS A O 1
ATOM 781 N N . ASP A 1 93 ? 13.548 2.458 8.766 1.00 76.50 93 ASP A N 1
ATOM 782 C CA . ASP A 1 93 ? 14.103 3.293 9.848 1.00 76.50 93 ASP A CA 1
ATOM 783 C C . ASP A 1 93 ? 14.207 4.763 9.369 1.00 76.50 93 ASP A C 1
ATOM 785 O O . ASP A 1 93 ? 14.703 5.000 8.262 1.00 76.50 93 ASP A O 1
ATOM 789 N N . PRO A 1 94 ? 13.834 5.772 10.186 1.00 78.00 94 PRO A N 1
ATOM 790 C CA . PRO A 1 94 ? 13.988 7.194 9.845 1.00 78.00 94 PRO A CA 1
ATOM 791 C C . PRO A 1 94 ? 15.392 7.628 9.375 1.00 78.00 94 PRO A C 1
ATOM 793 O O . PRO A 1 94 ? 15.538 8.549 8.560 1.00 78.00 94 PRO A O 1
ATOM 796 N N . LYS A 1 95 ? 16.458 6.993 9.878 1.00 80.50 95 LYS A N 1
ATOM 797 C CA . LYS A 1 95 ? 17.836 7.230 9.417 1.00 80.50 95 LYS A CA 1
ATOM 798 C C . LYS A 1 95 ? 18.040 6.737 7.989 1.00 80.50 95 LYS A C 1
ATOM 800 O O . LYS A 1 95 ? 18.692 7.422 7.200 1.00 80.50 95 LYS A O 1
ATOM 805 N N . VAL A 1 96 ? 17.470 5.579 7.656 1.00 84.62 96 VAL A N 1
ATOM 806 C CA . VAL A 1 96 ? 17.512 5.016 6.301 1.00 84.62 96 VAL A CA 1
ATOM 807 C C . VAL A 1 96 ? 16.744 5.920 5.343 1.00 84.62 96 VAL A C 1
ATOM 809 O O . VAL A 1 96 ? 17.261 6.232 4.272 1.00 84.62 96 VAL A O 1
ATOM 812 N N . ASP A 1 97 ? 15.583 6.436 5.748 1.00 85.31 97 ASP A N 1
ATOM 813 C CA . ASP A 1 97 ? 14.804 7.370 4.928 1.00 85.31 97 ASP A CA 1
ATOM 814 C C . ASP A 1 97 ? 15.580 8.664 4.636 1.00 85.31 97 ASP A C 1
ATOM 816 O O . ASP A 1 97 ? 15.588 9.150 3.504 1.00 85.31 97 ASP A O 1
ATOM 820 N N . SER A 1 98 ? 16.312 9.193 5.622 1.00 87.44 98 SER A N 1
ATOM 821 C CA . SER A 1 98 ? 17.167 10.376 5.436 1.00 87.44 98 SER A CA 1
ATOM 822 C C . SER A 1 98 ? 18.287 10.130 4.415 1.00 87.44 98 SER A C 1
ATOM 824 O O . SER A 1 98 ? 18.554 10.978 3.560 1.00 87.44 98 SER A O 1
ATOM 826 N N . GLU A 1 99 ? 18.925 8.957 4.457 1.00 91.62 99 GLU A N 1
ATOM 827 C CA . GLU A 1 99 ? 19.928 8.551 3.466 1.00 91.62 99 GLU A CA 1
ATOM 828 C C . GLU A 1 99 ? 19.306 8.378 2.070 1.00 91.62 99 GLU A C 1
ATOM 830 O O . GLU A 1 99 ? 19.887 8.805 1.068 1.00 91.62 99 GLU A O 1
ATOM 835 N N . CYS A 1 100 ? 18.107 7.792 1.996 1.00 93.62 100 CYS A N 1
ATOM 836 C CA . CYS A 1 100 ? 17.372 7.612 0.748 1.00 93.62 100 CYS A CA 1
ATOM 837 C C . CYS A 1 100 ? 17.017 8.960 0.111 1.00 93.62 100 CYS A C 1
ATOM 839 O O . CYS A 1 100 ? 17.243 9.135 -1.085 1.00 93.62 100 CYS A O 1
ATOM 841 N N . ILE A 1 101 ? 16.573 9.948 0.897 1.00 93.25 101 ILE A N 1
ATOM 842 C CA . ILE A 1 101 ? 16.328 11.319 0.418 1.00 93.25 101 ILE A CA 1
ATOM 843 C C . ILE A 1 101 ? 17.592 11.916 -0.214 1.00 93.25 101 ILE A C 1
ATOM 845 O O . ILE A 1 101 ? 17.519 12.516 -1.290 1.00 93.25 101 ILE A O 1
ATOM 849 N N . LEU A 1 102 ? 18.754 11.759 0.428 1.00 94.06 102 LEU A N 1
ATOM 850 C CA . LEU A 1 102 ? 20.021 12.268 -0.106 1.00 94.06 102 LEU A CA 1
ATOM 851 C C . LEU A 1 102 ? 20.397 11.574 -1.418 1.00 94.06 102 LEU A C 1
ATOM 853 O O . LEU A 1 102 ? 20.738 12.249 -2.387 1.00 94.06 102 LEU A O 1
ATOM 857 N N . LYS A 1 103 ? 20.290 10.241 -1.475 1.00 95.44 103 LYS A N 1
ATOM 858 C CA . LYS A 1 103 ? 20.570 9.454 -2.687 1.00 95.44 103 LYS A CA 1
ATOM 859 C C . LYS A 1 103 ? 19.624 9.789 -3.838 1.00 95.44 103 LYS A C 1
ATOM 861 O O . LYS A 1 103 ? 20.064 9.868 -4.981 1.00 95.44 103 LYS A O 1
ATOM 866 N N . LEU A 1 104 ? 18.341 10.008 -3.556 1.00 95.56 104 LEU A N 1
ATOM 867 C CA . LEU A 1 104 ? 17.363 10.346 -4.586 1.00 95.56 104 LEU A CA 1
ATOM 868 C C . LEU A 1 104 ? 17.605 11.742 -5.172 1.00 95.56 104 LEU A C 1
ATOM 870 O O . LEU A 1 104 ? 17.403 11.930 -6.369 1.00 95.56 104 LEU A O 1
ATOM 874 N N . ASN A 1 105 ? 18.064 12.695 -4.355 1.00 94.06 105 ASN A N 1
ATOM 875 C CA . ASN A 1 105 ? 18.351 14.068 -4.782 1.00 94.06 105 ASN A CA 1
ATOM 876 C C . ASN A 1 105 ? 19.769 14.269 -5.346 1.00 94.06 105 ASN A C 1
ATOM 878 O O . ASN A 1 105 ? 20.034 15.309 -5.945 1.00 94.06 105 ASN A O 1
ATOM 882 N N . SER A 1 106 ? 20.689 13.315 -5.167 1.00 92.62 106 SER A N 1
ATOM 883 C CA . SER A 1 106 ? 22.084 13.458 -5.613 1.00 92.62 106 SER A CA 1
ATOM 884 C C . SER A 1 106 ? 22.285 13.261 -7.117 1.00 92.62 106 SER A C 1
ATOM 886 O O . SER A 1 106 ? 23.392 13.465 -7.617 1.00 92.62 106 SER A O 1
ATOM 888 N N . ARG A 1 107 ? 21.237 12.877 -7.852 1.00 91.19 107 ARG A N 1
ATOM 889 C CA . ARG A 1 107 ? 21.292 12.651 -9.296 1.00 91.19 107 ARG A CA 1
ATOM 890 C C . ARG A 1 107 ? 20.043 13.156 -10.004 1.00 91.19 107 ARG A C 1
ATOM 892 O O . ARG A 1 107 ? 18.958 13.205 -9.431 1.00 91.19 107 ARG A O 1
ATOM 899 N N . SER A 1 108 ? 20.203 13.484 -11.279 1.00 91.31 108 SER A N 1
ATOM 900 C CA . SER A 1 108 ? 19.089 13.696 -12.195 1.00 91.31 108 SER A CA 1
ATOM 901 C C . SER A 1 108 ? 18.649 12.370 -12.813 1.00 91.31 108 SER A C 1
ATOM 903 O O . SER A 1 108 ? 19.448 11.447 -12.971 1.00 91.31 108 SER A O 1
ATOM 905 N N . TYR A 1 109 ? 17.370 12.294 -13.168 1.00 94.75 109 TYR A N 1
ATOM 906 C CA . TYR A 1 109 ? 16.785 11.149 -13.860 1.00 94.75 109 TYR A CA 1
ATOM 907 C C . TYR A 1 109 ? 16.480 11.555 -15.297 1.00 94.75 109 TYR A C 1
ATOM 909 O O . TYR A 1 109 ? 15.980 12.657 -15.529 1.00 94.75 109 TYR A O 1
ATOM 917 N N . ILE A 1 110 ? 16.797 10.698 -16.259 1.00 91.56 110 ILE A N 1
ATOM 918 C CA . ILE A 1 110 ? 16.554 10.922 -17.684 1.00 91.56 110 ILE A CA 1
ATOM 919 C C . ILE A 1 110 ? 15.168 10.397 -18.054 1.00 91.56 110 ILE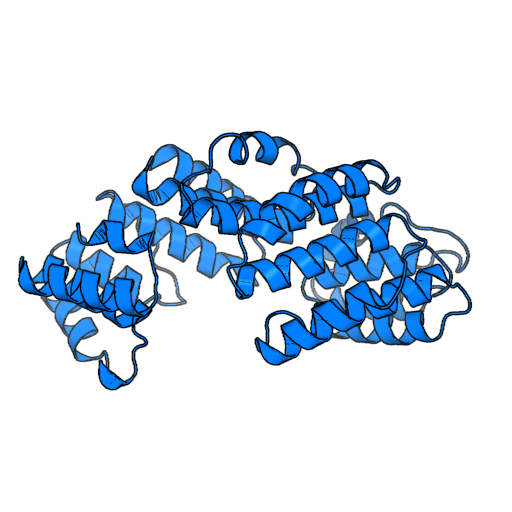 A C 1
ATOM 921 O O . ILE A 1 110 ? 14.392 11.141 -18.663 1.00 91.56 110 ILE A O 1
ATOM 925 N N . SER A 1 111 ? 14.837 9.164 -17.649 1.00 95.62 111 SER A N 1
ATOM 926 C CA . SER A 1 111 ? 13.538 8.564 -17.964 1.00 95.62 111 SER A CA 1
ATOM 927 C C . SER A 1 111 ? 12.413 9.283 -17.223 1.00 95.62 111 SER A C 1
ATOM 929 O O . SER A 1 111 ? 12.548 9.695 -16.066 1.00 95.62 111 SER A O 1
ATOM 931 N N . LYS A 1 112 ? 11.277 9.450 -17.899 1.00 97.50 112 LYS A N 1
ATOM 932 C CA . LYS A 1 112 ? 10.102 10.114 -17.318 1.00 97.50 112 LYS A CA 1
ATOM 933 C C . LYS A 1 112 ? 9.536 9.301 -16.158 1.00 97.50 112 LYS A C 1
ATOM 935 O O . LYS A 1 112 ? 9.110 9.858 -15.150 1.00 97.50 112 LYS A O 1
ATOM 940 N N . GLU A 1 113 ? 9.609 7.982 -16.279 1.00 97.88 113 GLU A N 1
ATOM 941 C CA . GLU A 1 113 ? 9.198 7.024 -15.268 1.00 97.88 113 GLU A CA 1
ATOM 942 C C . GLU A 1 113 ? 10.009 7.209 -13.984 1.00 97.88 113 GLU A C 1
ATOM 944 O O . GLU A 1 113 ? 9.419 7.400 -12.925 1.00 97.88 113 GLU A O 1
ATOM 949 N N . MET A 1 114 ? 11.345 7.241 -14.044 1.00 97.62 114 MET A N 1
ATOM 950 C CA . MET A 1 114 ? 12.151 7.390 -12.825 1.00 97.62 114 MET A CA 1
ATOM 951 C C . MET A 1 114 ? 12.152 8.813 -12.268 1.00 97.62 114 MET A C 1
ATOM 953 O O . MET A 1 114 ? 12.278 8.978 -11.052 1.00 97.62 114 MET A O 1
ATOM 957 N N . LYS A 1 115 ? 11.928 9.843 -13.098 1.00 97.06 115 LYS A N 1
ATOM 958 C CA . LYS A 1 115 ? 11.615 11.197 -12.602 1.00 97.06 115 LYS A CA 1
ATOM 959 C C . LYS A 1 115 ? 10.361 11.184 -11.728 1.00 97.06 115 LYS A C 1
ATOM 961 O O . LYS A 1 115 ? 10.398 11.700 -10.616 1.00 97.06 115 LYS A O 1
ATOM 966 N N . ALA A 1 116 ? 9.279 10.560 -12.194 1.00 97.62 116 ALA A N 1
ATOM 967 C CA . ALA A 1 116 ? 8.055 10.435 -11.409 1.00 97.62 116 ALA A CA 1
ATOM 968 C C . ALA A 1 116 ? 8.264 9.551 -10.170 1.00 97.62 116 ALA A C 1
ATOM 970 O O . ALA A 1 116 ? 7.916 9.951 -9.059 1.00 97.62 116 ALA A O 1
ATOM 971 N N . TYR A 1 117 ? 8.868 8.370 -10.336 1.00 97.62 117 TYR A N 1
ATOM 972 C CA . TYR A 1 117 ? 8.963 7.397 -9.251 1.00 97.62 117 TYR A CA 1
ATOM 973 C C . TYR A 1 117 ? 9.887 7.854 -8.128 1.00 97.62 117 TYR A C 1
ATOM 975 O O . TYR A 1 117 ? 9.517 7.752 -6.965 1.00 97.62 117 TYR A O 1
ATOM 983 N N . SER A 1 118 ? 11.032 8.463 -8.443 1.00 97.06 118 SER A N 1
ATOM 984 C CA . SER A 1 118 ? 11.914 9.039 -7.418 1.00 97.06 118 SER A CA 1
ATOM 985 C C . SER A 1 118 ? 11.208 10.097 -6.562 1.00 97.06 118 SER A C 1
ATOM 987 O O . SER A 1 118 ? 11.434 10.167 -5.355 1.00 97.06 118 SER A O 1
ATOM 989 N N . LYS A 1 119 ? 10.303 10.887 -7.153 1.00 96.50 119 LYS A N 1
ATOM 990 C CA . LYS A 1 119 ? 9.487 11.872 -6.431 1.00 96.50 119 LYS A CA 1
ATOM 991 C C . LYS A 1 119 ? 8.414 11.209 -5.571 1.00 96.50 119 LYS A C 1
ATOM 993 O O . LYS A 1 119 ? 8.203 11.658 -4.448 1.00 96.50 119 LYS A O 1
ATOM 998 N N . ILE A 1 120 ? 7.800 10.123 -6.044 1.00 96.31 120 ILE A N 1
ATOM 999 C CA . ILE A 1 120 ? 6.905 9.281 -5.231 1.00 96.31 120 ILE A CA 1
ATOM 1000 C C . ILE A 1 120 ? 7.668 8.688 -4.035 1.00 96.31 120 ILE A C 1
ATOM 1002 O O . ILE A 1 120 ? 7.163 8.722 -2.917 1.00 96.31 120 ILE A O 1
ATOM 1006 N N . LEU A 1 121 ? 8.908 8.227 -4.225 1.00 95.25 121 LEU A N 1
ATOM 1007 C CA . LEU A 1 121 ? 9.741 7.728 -3.129 1.00 95.25 121 LEU A CA 1
ATOM 1008 C C . LEU A 1 121 ? 10.087 8.822 -2.110 1.00 95.25 121 LEU A C 1
ATOM 1010 O O . LEU A 1 121 ? 9.953 8.610 -0.907 1.00 95.25 121 LEU A O 1
ATOM 1014 N N . LEU A 1 122 ? 10.442 10.026 -2.571 1.00 94.44 122 LEU A N 1
ATOM 1015 C CA . LEU A 1 122 ? 10.602 11.182 -1.681 1.00 94.44 122 LEU A CA 1
ATOM 1016 C C . LEU A 1 122 ? 9.306 11.490 -0.918 1.00 94.44 122 LEU A C 1
ATOM 1018 O O . LEU A 1 122 ? 9.353 11.834 0.262 1.00 94.44 122 LEU A O 1
ATOM 1022 N N . PHE A 1 123 ? 8.153 11.345 -1.570 1.00 92.56 123 PHE A N 1
ATOM 1023 C CA . PHE A 1 123 ? 6.846 11.528 -0.946 1.00 92.56 123 PHE A CA 1
ATOM 1024 C C . PHE A 1 123 ? 6.603 10.518 0.184 1.00 92.56 123 PHE A C 1
ATOM 1026 O O . PHE A 1 123 ? 6.149 10.933 1.250 1.00 92.56 123 PHE A O 1
ATOM 1033 N N . TYR A 1 124 ? 6.982 9.241 0.013 1.00 91.06 124 TYR A N 1
ATOM 1034 C CA . TYR A 1 124 ? 6.972 8.253 1.103 1.00 91.06 124 TYR A CA 1
ATOM 1035 C C . TYR A 1 124 ? 7.843 8.713 2.285 1.00 91.06 124 TYR A C 1
ATOM 1037 O O . TYR A 1 124 ? 7.351 8.812 3.407 1.00 91.06 124 TYR A O 1
ATOM 1045 N N . CYS A 1 125 ? 9.104 9.090 2.046 1.00 90.50 125 CYS A N 1
ATOM 1046 C CA . CYS A 1 125 ? 10.009 9.507 3.127 1.00 90.50 125 CYS A CA 1
ATOM 1047 C C . CYS A 1 125 ? 9.515 10.765 3.877 1.00 90.50 125 CYS A C 1
ATOM 1049 O O . CYS A 1 125 ? 9.650 10.888 5.099 1.00 90.50 125 CYS A O 1
ATOM 1051 N N . TYR A 1 126 ? 8.929 11.733 3.164 1.00 88.38 126 TYR A N 1
ATOM 1052 C CA . TYR A 1 126 ? 8.365 12.931 3.797 1.00 88.38 126 TYR A CA 1
ATOM 1053 C C . TYR A 1 126 ? 7.054 12.663 4.540 1.00 88.38 126 TYR A C 1
ATOM 1055 O O . TYR A 1 126 ? 6.733 13.392 5.482 1.00 88.38 126 TYR A O 1
ATOM 1063 N N . TYR A 1 127 ? 6.313 11.623 4.155 1.00 85.38 127 TYR A N 1
ATOM 1064 C CA . TYR A 1 127 ? 5.130 11.184 4.885 1.00 85.38 127 TYR A CA 1
ATOM 1065 C C . TYR A 1 127 ? 5.506 10.597 6.245 1.00 85.38 127 TYR A C 1
ATOM 1067 O O . TYR A 1 127 ? 4.947 11.034 7.256 1.00 85.38 127 TYR A O 1
ATOM 1075 N N . GLU A 1 128 ? 6.500 9.709 6.282 1.00 82.12 128 GLU A N 1
ATOM 1076 C CA . GLU A 1 128 ? 6.997 9.104 7.525 1.00 82.12 128 GLU A CA 1
ATOM 1077 C C . GLU A 1 128 ? 7.548 10.164 8.491 1.00 82.12 128 GLU A C 1
ATOM 1079 O O . GLU A 1 128 ? 7.211 10.189 9.674 1.00 82.12 128 GLU A O 1
ATOM 1084 N N . SER A 1 129 ? 8.293 11.147 7.974 1.00 80.31 129 SER A N 1
ATOM 1085 C CA . SER A 1 129 ? 8.798 12.279 8.770 1.00 80.31 129 SER A CA 1
ATOM 1086 C C . SER A 1 129 ? 7.759 13.378 9.064 1.00 80.31 129 SER A C 1
ATOM 1088 O O . SER A 1 129 ? 8.101 14.408 9.648 1.00 80.31 129 SER A O 1
ATOM 1090 N N . ARG A 1 130 ? 6.487 13.187 8.676 1.00 78.25 130 ARG A N 1
ATOM 1091 C CA . ARG A 1 130 ? 5.370 14.138 8.862 1.00 78.25 130 ARG A CA 1
ATOM 1092 C C . ARG A 1 130 ? 5.644 15.551 8.309 1.00 78.25 130 ARG A C 1
ATOM 1094 O O . ARG A 1 130 ? 5.093 16.539 8.802 1.00 78.25 130 ARG A O 1
ATOM 1101 N N . ASN A 1 131 ? 6.448 15.675 7.250 1.00 82.00 131 ASN A N 1
ATOM 1102 C CA . ASN A 1 131 ? 6.807 16.958 6.639 1.00 82.00 131 ASN A CA 1
ATOM 1103 C C . ASN A 1 131 ? 5.751 17.434 5.623 1.00 82.00 131 ASN A C 1
ATOM 1105 O O . ASN A 1 131 ? 5.914 17.326 4.406 1.00 82.00 131 ASN A O 1
ATOM 1109 N N . VAL A 1 132 ? 4.655 18.002 6.135 1.00 78.19 132 VAL A N 1
ATOM 1110 C CA . VAL A 1 132 ? 3.492 18.440 5.336 1.00 78.19 132 VAL A CA 1
ATOM 1111 C C . VAL A 1 132 ? 3.851 19.457 4.245 1.00 78.19 132 VAL A C 1
ATOM 1113 O O . VAL A 1 132 ? 3.290 19.407 3.151 1.00 78.19 132 VAL A O 1
ATOM 1116 N N . THR A 1 133 ? 4.797 20.362 4.505 1.00 82.50 133 THR A N 1
ATOM 1117 C CA . THR A 1 133 ? 5.222 21.378 3.528 1.00 82.50 133 THR A CA 1
ATOM 1118 C C . THR A 1 133 ? 5.814 20.733 2.278 1.00 82.50 133 THR A C 1
ATOM 1120 O O . THR A 1 133 ? 5.442 21.097 1.161 1.00 82.50 133 THR A O 1
ATOM 1123 N N . MET A 1 134 ? 6.698 19.746 2.456 1.00 86.94 134 MET A N 1
ATOM 1124 C CA . MET A 1 134 ? 7.313 19.034 1.334 1.00 86.94 134 MET A CA 1
ATOM 1125 C C . MET A 1 134 ? 6.311 18.153 0.591 1.00 86.94 134 MET A C 1
ATOM 1127 O O . MET A 1 134 ? 6.348 18.112 -0.637 1.00 86.94 134 MET A O 1
ATOM 1131 N N . LEU A 1 135 ? 5.378 17.518 1.307 1.00 87.25 135 LEU A N 1
ATOM 1132 C CA . LEU A 1 135 ? 4.301 16.743 0.688 1.00 87.25 135 LEU A CA 1
ATOM 1133 C C . LEU A 1 135 ? 3.462 17.612 -0.264 1.00 87.25 135 LEU A C 1
ATOM 1135 O O . LEU A 1 135 ? 3.266 17.250 -1.424 1.00 87.25 135 LEU A O 1
ATOM 1139 N N . ASN A 1 136 ? 3.015 18.789 0.177 1.00 82.44 136 ASN A N 1
ATOM 1140 C CA . ASN A 1 136 ? 2.201 19.661 -0.676 1.00 82.44 136 ASN A CA 1
ATOM 1141 C C . ASN A 1 136 ? 2.950 20.072 -1.952 1.00 82.44 136 ASN A C 1
ATOM 1143 O O . ASN A 1 136 ? 2.388 19.992 -3.038 1.00 82.44 136 ASN A O 1
ATOM 1147 N N . ARG A 1 137 ? 4.233 20.437 -1.831 1.00 87.44 137 ARG A N 1
ATOM 1148 C CA . ARG A 1 137 ? 5.059 20.834 -2.979 1.00 87.44 137 ARG A CA 1
ATOM 1149 C C . ARG A 1 137 ? 5.287 19.688 -3.969 1.00 87.44 137 ARG A C 1
ATOM 1151 O O . ARG A 1 137 ? 5.230 19.908 -5.172 1.00 87.44 137 ARG A O 1
ATOM 1158 N N . LEU A 1 138 ? 5.569 18.483 -3.474 1.00 91.50 138 LEU A N 1
ATOM 1159 C CA . LEU A 1 138 ? 5.831 17.325 -4.332 1.00 91.50 138 LEU A CA 1
ATOM 1160 C C . LEU A 1 138 ? 4.574 16.808 -5.029 1.00 91.50 138 LEU A C 1
ATOM 1162 O O . LEU A 1 138 ? 4.686 16.242 -6.107 1.00 91.50 138 LEU A O 1
ATOM 1166 N N . SER A 1 139 ? 3.394 16.985 -4.432 1.00 89.38 139 SER A N 1
ATOM 1167 C CA . SER A 1 139 ? 2.147 16.429 -4.972 1.00 89.38 139 SER A CA 1
ATOM 1168 C C . SER A 1 139 ? 1.854 16.922 -6.392 1.00 89.38 139 SER A C 1
ATOM 1170 O O . SER A 1 139 ? 1.556 16.112 -7.265 1.00 89.38 139 SER A O 1
ATOM 1172 N N . GLU A 1 140 ? 1.987 18.228 -6.636 1.00 88.62 140 GLU A N 1
ATOM 1173 C CA . GLU A 1 140 ? 1.768 18.825 -7.963 1.00 88.62 140 GLU A CA 1
ATOM 1174 C C . GLU A 1 140 ? 2.825 18.347 -8.972 1.00 88.62 140 GLU A C 1
ATOM 1176 O O . GLU A 1 140 ? 2.481 17.888 -10.060 1.00 88.62 140 GLU A O 1
ATOM 1181 N N . GLU A 1 141 ? 4.103 18.347 -8.572 1.00 93.69 141 GLU A N 1
ATOM 1182 C CA . GLU A 1 141 ? 5.222 17.888 -9.409 1.00 93.69 141 GLU A CA 1
ATOM 1183 C C . GLU A 1 141 ? 5.078 16.404 -9.804 1.00 93.69 141 GLU A C 1
ATOM 1185 O O . GLU A 1 141 ? 5.359 16.019 -10.940 1.00 93.69 141 GLU A O 1
ATOM 1190 N N . ILE A 1 142 ? 4.618 15.550 -8.882 1.00 95.44 142 ILE A N 1
ATOM 1191 C CA . ILE A 1 142 ? 4.370 14.127 -9.146 1.00 95.44 142 ILE A CA 1
ATOM 1192 C C . ILE A 1 142 ? 3.257 13.959 -10.183 1.00 95.44 142 ILE A C 1
ATOM 1194 O O . ILE A 1 142 ? 3.430 13.202 -11.139 1.00 95.44 142 ILE A O 1
ATOM 1198 N N . GLU A 1 143 ? 2.129 14.659 -10.027 1.00 92.81 143 GLU A N 1
ATOM 1199 C CA . GLU A 1 143 ? 1.018 14.565 -10.978 1.00 92.81 143 GLU A CA 1
ATOM 1200 C C . GLU A 1 143 ? 1.422 15.015 -12.388 1.00 92.81 143 GLU A C 1
ATOM 1202 O O . GLU A 1 143 ? 1.016 14.389 -13.369 1.00 92.81 143 GLU A O 1
ATOM 1207 N N . GLU A 1 144 ? 2.224 16.075 -12.507 1.00 94.69 144 GLU A N 1
ATOM 1208 C CA . GLU A 1 144 ? 2.768 16.535 -13.789 1.00 94.69 144 GLU A CA 1
ATOM 1209 C C . GLU A 1 144 ? 3.703 15.496 -14.414 1.00 94.69 144 GLU A C 1
ATOM 1211 O O . GLU A 1 144 ? 3.478 15.083 -15.553 1.00 94.69 144 GLU A O 1
ATOM 1216 N N . ASN A 1 145 ? 4.670 14.981 -13.650 1.00 96.56 145 ASN A N 1
ATOM 1217 C CA . ASN A 1 145 ? 5.612 13.973 -14.139 1.00 96.56 145 ASN A CA 1
ATOM 1218 C C . ASN A 1 145 ? 4.904 12.688 -14.605 1.00 96.56 145 ASN A C 1
ATOM 1220 O O . ASN A 1 145 ? 5.255 12.125 -15.642 1.00 96.56 145 ASN A O 1
ATOM 1224 N N . ILE A 1 146 ? 3.874 12.233 -13.881 1.00 96.75 146 ILE A N 1
ATOM 1225 C CA . ILE A 1 146 ? 3.090 11.047 -14.264 1.00 96.75 146 ILE A CA 1
ATOM 1226 C C . ILE A 1 146 ? 2.349 11.271 -15.589 1.00 96.75 146 ILE A C 1
ATOM 1228 O O . ILE A 1 146 ? 2.237 10.346 -16.398 1.00 96.75 146 ILE A O 1
ATOM 1232 N N . LYS A 1 147 ? 1.843 12.484 -15.858 1.00 95.50 147 LYS A N 1
ATOM 1233 C CA . LYS A 1 147 ? 1.128 12.777 -17.115 1.00 95.50 147 LYS A CA 1
ATOM 1234 C C . LYS A 1 147 ? 2.013 12.570 -18.341 1.00 95.50 147 LYS A C 1
ATOM 1236 O O . LYS A 1 147 ? 1.486 12.139 -19.368 1.00 95.50 147 LYS A O 1
ATOM 1241 N N . GLU A 1 148 ? 3.316 12.820 -18.222 1.00 96.75 148 GLU A N 1
ATOM 1242 C CA . GLU A 1 148 ? 4.280 12.691 -19.318 1.00 96.75 148 GLU A CA 1
ATOM 1243 C C . GLU A 1 148 ? 4.661 11.241 -19.662 1.00 96.75 148 GLU A C 1
ATOM 1245 O O . GLU A 1 148 ? 5.214 11.002 -20.746 1.00 96.75 148 GLU A O 1
ATOM 1250 N N . ILE A 1 149 ? 4.388 10.283 -18.767 1.00 96.94 149 ILE A N 1
ATOM 1251 C CA . ILE A 1 149 ? 4.688 8.859 -18.965 1.00 96.94 149 ILE A CA 1
ATOM 1252 C C . ILE A 1 149 ? 3.823 8.306 -20.099 1.00 96.94 149 ILE A C 1
ATOM 1254 O O . ILE A 1 149 ? 2.603 8.479 -20.117 1.00 96.94 149 ILE A O 1
ATOM 1258 N N . SER A 1 150 ? 4.469 7.631 -21.052 1.00 94.75 150 SER A N 1
ATOM 1259 C CA . SER A 1 150 ? 3.804 7.080 -22.240 1.00 94.75 150 SER A CA 1
ATOM 1260 C C . SER A 1 150 ? 3.263 5.666 -22.018 1.00 94.75 150 SER A C 1
ATOM 1262 O O . SER A 1 150 ? 2.207 5.330 -22.544 1.00 94.75 150 SER A O 1
ATOM 1264 N N . ASN A 1 151 ? 3.953 4.833 -21.231 1.00 94.19 151 ASN A N 1
ATOM 1265 C CA . ASN A 1 151 ? 3.482 3.483 -20.937 1.00 94.19 151 ASN A CA 1
ATOM 1266 C C . ASN A 1 151 ? 2.318 3.519 -19.927 1.00 94.19 151 ASN A C 1
ATOM 1268 O O . ASN A 1 151 ? 2.496 3.913 -18.774 1.00 94.19 151 ASN A O 1
ATOM 1272 N N . ASN A 1 152 ? 1.133 3.074 -20.354 1.00 93.00 152 ASN A N 1
ATOM 1273 C CA . ASN A 1 152 ? -0.083 3.127 -19.534 1.00 93.00 152 ASN A CA 1
ATOM 1274 C C . ASN A 1 152 ? 0.009 2.288 -18.255 1.00 93.00 152 ASN A C 1
ATOM 1276 O O . ASN A 1 152 ? -0.470 2.731 -17.216 1.00 93.00 152 ASN A O 1
ATOM 1280 N N . PHE A 1 153 ? 0.642 1.111 -18.304 1.00 93.69 153 PHE A N 1
ATOM 1281 C CA . PHE A 1 153 ? 0.795 0.265 -17.119 1.00 93.69 153 PHE A CA 1
ATOM 1282 C C . PHE A 1 153 ? 1.580 0.998 -16.021 1.00 93.69 153 PHE A C 1
ATOM 1284 O O . PHE A 1 153 ? 1.103 1.104 -14.892 1.00 93.69 153 PHE A O 1
ATOM 1291 N N . ILE A 1 154 ? 2.727 1.594 -16.365 1.00 96.38 154 ILE A N 1
ATOM 1292 C CA . ILE A 1 154 ? 3.532 2.372 -15.412 1.00 96.38 154 ILE A CA 1
ATOM 1293 C C . ILE A 1 154 ? 2.796 3.624 -14.947 1.00 96.38 154 ILE A C 1
ATOM 1295 O O . ILE A 1 154 ? 2.753 3.897 -13.750 1.00 96.38 154 ILE A O 1
ATOM 1299 N N . LYS A 1 155 ? 2.174 4.362 -15.871 1.00 95.94 155 LYS A N 1
ATOM 1300 C CA . LYS A 1 155 ? 1.406 5.568 -15.547 1.00 95.94 155 LYS A CA 1
ATOM 1301 C C . LYS A 1 155 ? 0.315 5.284 -14.513 1.00 95.94 155 LYS A C 1
ATOM 1303 O O . LYS A 1 155 ? 0.233 5.983 -13.505 1.00 95.94 155 LYS A O 1
ATOM 1308 N N . ASN A 1 156 ? -0.476 4.238 -14.738 1.00 94.56 156 ASN A N 1
ATOM 1309 C CA . ASN A 1 156 ? -1.569 3.850 -13.850 1.00 94.56 156 ASN A CA 1
ATOM 1310 C C . ASN A 1 156 ? -1.044 3.324 -12.512 1.00 94.56 156 ASN A C 1
ATOM 1312 O O . ASN A 1 156 ? -1.580 3.676 -11.463 1.00 94.56 156 ASN A O 1
ATOM 1316 N N . SER A 1 157 ? 0.034 2.534 -12.534 1.00 95.69 157 SER A N 1
ATOM 1317 C CA . SER A 1 157 ? 0.666 2.037 -11.312 1.00 95.69 157 SER A CA 1
ATOM 1318 C C . SER A 1 157 ? 1.201 3.177 -10.438 1.00 95.69 157 SER A C 1
ATOM 1320 O O . SER A 1 157 ? 0.896 3.262 -9.249 1.00 95.69 157 SER A O 1
ATOM 1322 N N . TYR A 1 158 ? 1.927 4.129 -11.027 1.00 96.94 158 TYR A N 1
ATOM 1323 C CA . TYR A 1 158 ? 2.496 5.267 -10.301 1.00 96.94 158 TYR A CA 1
ATOM 1324 C C . TYR A 1 158 ? 1.434 6.237 -9.805 1.00 96.94 158 TYR A C 1
ATOM 1326 O O . TYR A 1 158 ? 1.534 6.724 -8.678 1.00 96.94 158 TYR A O 1
ATOM 1334 N N . TYR A 1 159 ? 0.381 6.468 -10.589 1.00 95.25 159 TYR A N 1
ATOM 1335 C CA . TYR A 1 159 ? -0.745 7.276 -10.137 1.00 95.25 159 TYR A CA 1
ATOM 1336 C C . TYR A 1 159 ? -1.461 6.642 -8.940 1.00 95.25 159 TYR A C 1
ATOM 1338 O O . TYR A 1 159 ? -1.754 7.322 -7.957 1.00 95.25 159 TYR A O 1
ATOM 1346 N N . ALA A 1 160 ? -1.670 5.324 -8.975 1.00 94.38 160 ALA A N 1
ATOM 1347 C CA . ALA A 1 160 ? -2.252 4.583 -7.865 1.00 94.38 160 ALA A CA 1
ATOM 1348 C C . ALA A 1 160 ? -1.364 4.632 -6.606 1.00 94.38 160 ALA A C 1
ATOM 1350 O O . ALA A 1 160 ? -1.863 4.909 -5.515 1.00 94.38 160 ALA A O 1
ATOM 1351 N N . ARG A 1 161 ? -0.042 4.457 -6.742 1.00 94.00 161 ARG A N 1
ATOM 1352 C CA . ARG A 1 161 ? 0.916 4.610 -5.629 1.00 94.00 161 ARG A CA 1
ATOM 1353 C C . ARG A 1 161 ? 0.871 6.004 -5.008 1.00 94.00 161 ARG A C 1
ATOM 1355 O O . ARG A 1 161 ? 0.817 6.119 -3.786 1.00 94.00 161 ARG A O 1
ATOM 1362 N N . PHE A 1 162 ? 0.859 7.046 -5.837 1.00 93.56 162 PHE A N 1
ATOM 1363 C CA . PHE A 1 162 ? 0.725 8.424 -5.376 1.00 93.56 162 PHE A CA 1
ATOM 1364 C C . PHE A 1 162 ? -0.576 8.615 -4.582 1.00 93.56 162 PHE A C 1
ATOM 1366 O O . PHE A 1 162 ? -0.529 9.037 -3.425 1.00 93.56 162 PHE A O 1
ATOM 1373 N N . LEU A 1 163 ? -1.720 8.208 -5.147 1.00 90.88 163 LEU A N 1
ATOM 1374 C CA . LEU A 1 163 ? -3.021 8.326 -4.486 1.00 90.88 163 LEU A CA 1
ATOM 1375 C C . LEU A 1 163 ? -3.101 7.564 -3.162 1.00 90.88 163 LEU A C 1
ATOM 1377 O O . LEU A 1 163 ? -3.674 8.088 -2.206 1.00 90.88 163 LEU A O 1
ATOM 1381 N N . LEU A 1 164 ? -2.521 6.362 -3.084 1.00 89.25 164 LEU A N 1
ATOM 1382 C CA . LEU A 1 164 ? -2.495 5.559 -1.860 1.00 89.25 164 LEU A CA 1
ATOM 1383 C C . LEU A 1 164 ? -1.934 6.361 -0.679 1.00 89.25 164 LEU A C 1
ATOM 1385 O O . LEU A 1 164 ? -2.534 6.394 0.396 1.00 89.25 164 LEU A O 1
ATOM 1389 N N . ILE A 1 165 ? -0.812 7.045 -0.899 1.00 86.06 165 ILE A N 1
ATOM 1390 C CA . ILE A 1 165 ? -0.150 7.862 0.122 1.00 86.06 165 ILE A CA 1
ATOM 1391 C C . ILE A 1 165 ? -0.926 9.149 0.343 1.00 86.06 165 ILE A C 1
ATOM 1393 O O . ILE A 1 165 ? -1.120 9.555 1.483 1.00 86.06 165 ILE A O 1
ATOM 1397 N N . SER A 1 166 ? -1.398 9.801 -0.725 1.00 87.44 166 SER A N 1
ATOM 1398 C CA . SER A 1 166 ? -2.155 11.046 -0.606 1.00 87.44 166 SER A CA 1
ATOM 1399 C C . SER A 1 166 ? -3.403 10.869 0.256 1.00 87.44 166 SER A C 1
ATOM 1401 O O . SER A 1 166 ? -3.710 11.757 1.052 1.00 87.44 166 SER A O 1
ATOM 1403 N N . ILE A 1 167 ? -4.099 9.733 0.150 1.00 84.50 167 ILE A N 1
ATOM 1404 C CA . ILE A 1 167 ? -5.242 9.407 1.013 1.00 84.50 167 ILE A CA 1
ATOM 1405 C C . ILE A 1 167 ? -4.786 9.298 2.468 1.00 84.50 167 ILE A C 1
ATOM 1407 O O . ILE A 1 167 ? -5.369 9.965 3.321 1.00 84.50 167 ILE A O 1
ATOM 1411 N N . SER A 1 168 ? -3.713 8.555 2.750 1.00 79.50 168 SER A N 1
ATOM 1412 C CA . SER A 1 168 ? -3.151 8.432 4.103 1.00 79.50 168 SER A CA 1
ATOM 1413 C C . SER A 1 168 ? -2.713 9.788 4.682 1.00 79.50 168 SER A C 1
ATOM 1415 O O . SER A 1 168 ? -3.076 10.136 5.804 1.00 79.50 168 SER A O 1
ATOM 1417 N N . CYS A 1 169 ? -2.016 10.619 3.900 1.00 76.12 169 CYS A N 1
ATOM 1418 C CA . CYS A 1 169 ? -1.609 11.976 4.280 1.00 76.12 169 CYS A CA 1
ATOM 1419 C C . CYS A 1 169 ? -2.802 12.869 4.637 1.00 76.12 169 CYS A C 1
ATOM 1421 O O . CYS A 1 169 ? -2.756 13.635 5.602 1.00 76.12 169 CYS A O 1
ATOM 1423 N N . ASN A 1 170 ? -3.861 12.825 3.827 1.00 75.06 170 ASN A N 1
ATOM 1424 C CA . ASN A 1 170 ? -4.994 13.737 3.962 1.00 75.06 170 ASN A CA 1
ATOM 1425 C C . ASN A 1 170 ? -6.055 13.238 4.944 1.00 75.06 170 ASN A C 1
ATOM 1427 O O . ASN A 1 170 ? -6.797 14.065 5.482 1.00 75.06 170 ASN A O 1
ATOM 1431 N N . LEU A 1 171 ? -6.078 11.934 5.240 1.00 71.00 171 LEU A N 1
ATOM 1432 C CA . LEU A 1 171 ? -6.882 11.342 6.305 1.00 71.00 171 LEU A CA 1
ATOM 1433 C C . LEU A 1 171 ? -6.616 12.043 7.641 1.00 71.00 171 LEU A C 1
ATOM 1435 O O . LEU A 1 171 ? -7.536 12.589 8.250 1.00 71.00 171 LEU A O 1
ATOM 1439 N N . HIS A 1 172 ? -5.347 12.130 8.041 1.00 63.25 172 HIS A N 1
ATOM 1440 C CA . HIS A 1 172 ? -4.953 12.761 9.304 1.00 63.25 172 HIS A CA 1
ATOM 1441 C C . HIS A 1 172 ? -5.137 14.291 9.325 1.00 63.25 172 HIS A C 1
ATOM 1443 O O . HIS A 1 172 ? -5.105 14.897 10.395 1.00 63.25 172 HIS A O 1
ATOM 1449 N N . ASN A 1 173 ? -5.340 14.918 8.161 1.00 64.06 173 ASN A N 1
ATOM 1450 C CA . ASN A 1 173 ? -5.454 16.372 8.007 1.00 64.06 173 ASN A CA 1
ATOM 1451 C C . ASN A 1 173 ? -6.882 16.851 7.679 1.00 64.06 173 ASN A C 1
ATOM 1453 O O . ASN A 1 173 ? -7.087 18.044 7.463 1.00 64.06 173 ASN A O 1
ATOM 1457 N N . GLY A 1 174 ? -7.870 15.949 7.609 1.00 60.91 174 GLY A N 1
ATOM 1458 C CA . GLY A 1 174 ? -9.273 16.292 7.338 1.00 60.91 174 GLY A CA 1
ATOM 1459 C C . GLY A 1 174 ? -9.570 16.753 5.902 1.00 60.91 174 GLY A C 1
ATOM 1460 O O . GLY A 1 174 ? -10.696 17.158 5.617 1.00 60.91 174 GLY A O 1
ATOM 1461 N N . LYS A 1 175 ? -8.602 16.655 4.982 1.00 67.75 175 LYS A N 1
ATOM 1462 C CA . LYS A 1 175 ? -8.661 17.181 3.602 1.00 67.75 175 LYS A CA 1
ATOM 1463 C C . LYS A 1 175 ? -8.947 16.095 2.556 1.00 67.75 175 LYS A C 1
ATOM 1465 O O . LYS A 1 175 ? -8.297 16.014 1.525 1.00 67.75 175 LYS A O 1
ATOM 1470 N N . LEU A 1 176 ? -9.922 15.229 2.825 1.00 71.31 176 LEU A N 1
ATOM 1471 C CA . LEU A 1 176 ? -10.278 14.121 1.919 1.00 71.31 176 LEU A CA 1
ATOM 1472 C C . LEU A 1 176 ? -11.098 14.560 0.686 1.00 71.31 176 LEU A C 1
ATOM 1474 O O . LEU A 1 176 ? -11.230 13.786 -0.263 1.00 71.31 176 LEU A O 1
ATOM 1478 N N . GLY A 1 177 ? -11.674 15.770 0.695 1.00 61.28 177 GLY A N 1
ATOM 1479 C CA . GLY A 1 177 ? -12.480 16.294 -0.417 1.00 61.28 177 GLY A CA 1
ATOM 1480 C C . GLY A 1 177 ? -11.653 16.441 -1.701 1.00 61.28 177 GLY A C 1
ATOM 1481 O O . GLY A 1 177 ? -10.529 16.928 -1.648 1.00 61.28 177 GLY A O 1
ATOM 1482 N N . GLY A 1 178 ? -12.180 15.976 -2.837 1.00 69.19 178 GLY A N 1
ATOM 1483 C CA . GLY A 1 178 ? -11.488 15.943 -4.136 1.00 69.19 178 GLY A CA 1
ATOM 1484 C C . GLY A 1 178 ? -10.564 14.734 -4.355 1.00 69.19 178 GLY A C 1
ATOM 1485 O O . GLY A 1 178 ? -10.434 14.260 -5.479 1.00 69.19 178 GLY A O 1
ATOM 1486 N N . LEU A 1 179 ? -9.975 14.152 -3.301 1.00 76.94 179 LEU A N 1
ATOM 1487 C CA . LEU A 1 179 ? -9.158 12.930 -3.426 1.00 76.94 179 LEU A CA 1
ATOM 1488 C C . LEU A 1 179 ? -10.000 11.690 -3.728 1.00 76.94 179 LEU A C 1
ATOM 1490 O O . LEU A 1 179 ? -9.600 10.853 -4.530 1.00 76.94 179 LEU A O 1
ATOM 1494 N N . LEU A 1 180 ? -11.183 11.586 -3.120 1.00 77.44 180 LEU A N 1
ATOM 1495 C CA . LEU A 1 180 ? -12.082 10.456 -3.364 1.00 77.44 180 LEU A CA 1
ATOM 1496 C C . LEU A 1 180 ? -12.666 10.463 -4.784 1.00 77.44 180 LEU A C 1
ATOM 1498 O O . LEU A 1 180 ? -12.960 9.404 -5.323 1.00 77.44 180 LEU A O 1
ATOM 1502 N N . GLU A 1 181 ? -12.795 11.633 -5.410 1.00 80.31 181 GLU A N 1
ATOM 1503 C CA . GLU A 1 181 ? -13.238 11.756 -6.807 1.00 80.31 181 GLU A CA 1
ATOM 1504 C C . GLU A 1 181 ? -12.180 11.206 -7.776 1.00 80.31 181 GLU A C 1
ATOM 1506 O O . GLU A 1 181 ? -12.517 10.599 -8.792 1.00 80.31 181 GLU A O 1
ATOM 1511 N N . LYS A 1 182 ? -10.895 11.319 -7.412 1.00 83.56 182 LYS A N 1
ATOM 1512 C CA . LYS A 1 182 ? -9.770 10.758 -8.174 1.00 83.56 182 LYS A CA 1
ATOM 1513 C C . LYS A 1 182 ? -9.706 9.226 -8.124 1.00 83.56 182 LYS A C 1
ATOM 1515 O O . LYS A 1 182 ? -8.984 8.638 -8.921 1.00 83.56 182 LYS A O 1
ATOM 1520 N N . LEU A 1 183 ? -10.482 8.558 -7.262 1.00 85.12 183 LEU A N 1
ATOM 1521 C CA . LEU A 1 183 ? -10.549 7.089 -7.222 1.00 85.12 183 LEU A CA 1
ATOM 1522 C C . LEU A 1 183 ? -11.148 6.475 -8.493 1.00 85.12 183 LEU A C 1
ATOM 1524 O O . LEU A 1 183 ? -10.923 5.302 -8.766 1.00 85.12 183 LEU A O 1
ATOM 1528 N N . LEU A 1 184 ? -11.879 7.248 -9.297 1.00 83.06 184 LEU A N 1
ATOM 1529 C CA . LEU A 1 184 ? -12.353 6.781 -10.603 1.00 83.06 184 LEU A CA 1
ATOM 1530 C C . LEU A 1 184 ? -11.205 6.597 -11.609 1.00 83.06 184 LEU A C 1
ATOM 1532 O O . LEU A 1 184 ? -11.353 5.882 -12.589 1.00 83.06 184 LEU A O 1
ATOM 1536 N N . LEU A 1 185 ? -10.048 7.216 -11.362 1.00 84.19 185 LEU A N 1
ATOM 1537 C CA . LEU A 1 185 ? -8.902 7.203 -12.271 1.00 84.19 185 LEU A CA 1
ATOM 1538 C C . LEU A 1 185 ? -7.968 6.000 -12.056 1.00 84.19 185 LEU A C 1
ATOM 1540 O O . LEU A 1 185 ? -6.972 5.875 -12.762 1.00 84.19 185 LEU A O 1
ATOM 1544 N N . ILE A 1 186 ? -8.255 5.133 -11.078 1.00 87.50 186 ILE A N 1
ATOM 1545 C CA . ILE A 1 186 ? -7.424 3.960 -10.758 1.00 87.50 186 ILE A CA 1
ATOM 1546 C C . ILE A 1 186 ? -8.019 2.641 -11.259 1.00 87.50 186 ILE A C 1
ATOM 1548 O O . ILE A 1 186 ? -7.545 1.586 -10.858 1.00 87.50 186 ILE A O 1
ATOM 1552 N N . GLU A 1 187 ? -9.047 2.667 -12.110 1.00 85.06 187 GLU A N 1
ATOM 1553 C CA . GLU A 1 187 ? -9.719 1.451 -12.599 1.00 85.06 187 GLU A CA 1
ATOM 1554 C C . GLU A 1 187 ? -8.742 0.479 -13.287 1.00 85.06 187 GLU A C 1
ATOM 1556 O O . GLU A 1 187 ? -8.729 -0.720 -12.986 1.00 85.06 187 GLU A O 1
ATOM 1561 N N . ASP A 1 188 ? -7.838 1.037 -14.094 1.00 86.81 188 ASP A N 1
ATOM 1562 C CA . ASP A 1 188 ? -6.789 0.323 -14.826 1.00 86.81 188 ASP A CA 1
ATOM 1563 C C . ASP A 1 188 ? -5.491 0.118 -14.017 1.00 86.81 188 ASP A C 1
ATOM 1565 O O . ASP A 1 188 ? -4.462 -0.288 -14.568 1.00 86.81 188 ASP A O 1
ATOM 1569 N N . ALA A 1 189 ? -5.487 0.431 -12.718 1.00 90.50 189 ALA A N 1
ATOM 1570 C CA . ALA A 1 189 ? -4.331 0.195 -11.861 1.00 90.50 189 ALA A CA 1
ATOM 1571 C C . ALA A 1 189 ? -4.210 -1.293 -11.466 1.00 90.50 189 ALA A C 1
ATOM 1573 O O . ALA A 1 189 ? -5.203 -2.029 -11.455 1.00 90.50 189 ALA A O 1
ATOM 1574 N N . PRO A 1 190 ? -3.004 -1.760 -11.089 1.00 89.56 190 PRO A N 1
ATOM 1575 C CA . PRO A 1 190 ? -2.819 -3.104 -10.546 1.00 89.56 190 PRO A CA 1
ATOM 1576 C C . PRO A 1 190 ? -3.748 -3.410 -9.358 1.00 89.56 190 PRO A C 1
ATOM 1578 O O . PRO A 1 190 ? -3.883 -2.594 -8.446 1.00 89.56 190 PRO A O 1
ATOM 1581 N N . GLU A 1 191 ? -4.329 -4.615 -9.327 1.00 88.62 191 GLU A N 1
ATOM 1582 C CA . GLU A 1 191 ? -5.286 -5.053 -8.289 1.00 88.62 191 GLU A CA 1
ATOM 1583 C C . GLU A 1 191 ? -4.744 -4.896 -6.863 1.00 88.62 191 GLU A C 1
ATOM 1585 O O . GLU A 1 191 ? -5.449 -4.421 -5.971 1.00 88.62 191 GLU A O 1
ATOM 1590 N N . ALA A 1 192 ? -3.461 -5.216 -6.658 1.00 88.50 192 ALA A N 1
ATOM 1591 C CA . ALA A 1 192 ? -2.806 -5.057 -5.365 1.00 88.50 192 ALA A CA 1
ATOM 1592 C C . ALA A 1 192 ? -2.852 -3.597 -4.876 1.00 88.50 192 ALA A C 1
ATOM 1594 O O . ALA A 1 192 ? -3.173 -3.350 -3.717 1.00 88.50 192 ALA A O 1
ATOM 1595 N N . LEU A 1 193 ? -2.614 -2.616 -5.757 1.00 91.94 193 LEU A N 1
ATOM 1596 C CA . LEU A 1 193 ? -2.705 -1.196 -5.398 1.00 91.94 193 LEU A CA 1
ATOM 1597 C C . LEU A 1 193 ? -4.155 -0.764 -5.184 1.00 91.94 193 LEU A C 1
ATOM 1599 O O . LEU A 1 193 ? -4.441 -0.108 -4.181 1.00 91.94 193 LEU A O 1
ATOM 1603 N N . LYS A 1 194 ? -5.076 -1.162 -6.075 1.00 92.88 194 LYS A N 1
ATOM 1604 C CA . LYS A 1 194 ? -6.511 -0.855 -5.935 1.00 92.88 194 LYS A CA 1
ATOM 1605 C C . LYS A 1 194 ? -7.047 -1.310 -4.582 1.00 92.88 194 LYS A C 1
ATOM 1607 O O . LYS A 1 194 ? -7.721 -0.540 -3.903 1.00 92.88 194 LYS A O 1
ATOM 1612 N N . THR A 1 195 ? -6.672 -2.516 -4.161 1.00 93.38 195 THR A N 1
ATOM 1613 C CA . THR A 1 195 ? -7.047 -3.086 -2.865 1.00 93.38 195 THR A CA 1
ATOM 1614 C C . THR A 1 195 ? -6.691 -2.159 -1.706 1.00 93.38 195 THR A C 1
ATOM 1616 O O . THR A 1 195 ? -7.569 -1.775 -0.935 1.00 93.38 195 THR A O 1
ATOM 1619 N N . PHE A 1 196 ? -5.423 -1.753 -1.593 1.00 91.94 196 PHE A N 1
ATOM 1620 C CA . PHE A 1 196 ? -4.979 -0.904 -0.484 1.00 91.94 196 PHE A CA 1
ATOM 1621 C C . PHE A 1 196 ? -5.542 0.518 -0.566 1.00 91.94 196 PHE A C 1
ATOM 1623 O O . PHE A 1 196 ? -5.841 1.120 0.463 1.00 91.94 196 PHE A O 1
ATOM 1630 N N . ILE A 1 197 ? -5.737 1.051 -1.775 1.00 92.75 197 ILE A N 1
ATOM 1631 C CA . ILE A 1 197 ? -6.342 2.373 -1.963 1.00 92.75 197 ILE A CA 1
ATOM 1632 C C . ILE A 1 197 ? -7.792 2.370 -1.479 1.00 92.75 197 ILE A C 1
ATOM 1634 O O . ILE A 1 197 ? -8.187 3.250 -0.713 1.00 92.75 197 ILE A O 1
ATOM 1638 N N . TYR A 1 198 ? -8.581 1.375 -1.887 1.00 94.00 198 TYR A N 1
ATOM 1639 C CA . TYR A 1 198 ? -9.967 1.242 -1.453 1.00 94.00 198 TYR A CA 1
ATOM 1640 C C . TYR A 1 198 ? -10.080 0.935 0.041 1.00 94.00 198 TYR A C 1
ATOM 1642 O O . TYR A 1 198 ? -10.940 1.511 0.706 1.00 94.00 198 TYR A O 1
ATOM 1650 N N . LEU A 1 199 ? -9.176 0.120 0.594 1.00 94.19 199 LEU A N 1
ATOM 1651 C CA . LEU A 1 199 ? -9.088 -0.115 2.035 1.00 94.19 199 LEU A CA 1
ATOM 1652 C C . LEU A 1 199 ? -8.863 1.201 2.797 1.00 94.19 199 LEU A C 1
ATOM 1654 O O . LEU A 1 199 ? -9.622 1.529 3.710 1.00 94.19 199 LEU A O 1
ATOM 1658 N N . ASN A 1 200 ? -7.881 2.004 2.376 1.00 91.25 200 ASN A N 1
ATOM 1659 C CA . ASN A 1 200 ? -7.586 3.294 3.001 1.00 91.25 200 ASN A CA 1
ATOM 1660 C C . ASN A 1 200 ? -8.727 4.301 2.824 1.00 91.25 200 ASN A C 1
ATOM 1662 O O . ASN A 1 200 ? -9.042 5.029 3.763 1.00 91.25 200 ASN A O 1
ATOM 1666 N N . ALA A 1 201 ? -9.383 4.332 1.661 1.00 91.62 201 ALA A N 1
ATOM 1667 C CA . ALA A 1 201 ? -10.548 5.183 1.424 1.00 91.62 201 ALA A CA 1
ATOM 1668 C C . ALA A 1 201 ? -11.740 4.791 2.314 1.00 91.62 201 ALA A C 1
ATOM 1670 O O . ALA A 1 201 ? -12.404 5.663 2.879 1.00 91.62 201 ALA A O 1
ATOM 1671 N N . GLY A 1 202 ? -11.986 3.488 2.476 1.00 93.56 202 GLY A N 1
ATOM 1672 C CA . GLY A 1 202 ? -13.000 2.954 3.380 1.00 93.56 202 GLY A CA 1
ATOM 1673 C C . GLY A 1 202 ? -12.721 3.346 4.827 1.00 93.56 202 GLY A C 1
ATOM 1674 O O . GLY A 1 202 ? -13.579 3.946 5.483 1.00 93.56 202 GLY A O 1
ATOM 1675 N N . ASN A 1 203 ? -11.490 3.116 5.287 1.00 92.00 203 ASN A N 1
ATOM 1676 C CA . ASN A 1 203 ? -11.042 3.512 6.619 1.00 92.00 203 ASN A CA 1
ATOM 1677 C C . ASN A 1 203 ? -11.166 5.026 6.833 1.00 92.00 203 ASN A C 1
ATOM 1679 O O . ASN A 1 203 ? -11.670 5.476 7.857 1.00 92.00 203 ASN A O 1
ATOM 1683 N N . ALA A 1 204 ? -10.814 5.830 5.834 1.00 88.50 204 ALA A N 1
ATOM 1684 C CA . ALA A 1 204 ? -10.882 7.282 5.921 1.00 88.50 204 ALA A CA 1
ATOM 1685 C C . ALA A 1 204 ? -12.297 7.849 6.133 1.00 88.50 204 ALA A C 1
ATOM 1687 O O . ALA A 1 204 ? -12.465 8.979 6.604 1.00 88.50 204 ALA A O 1
ATOM 1688 N N . LEU A 1 205 ? -13.321 7.072 5.780 1.00 89.94 205 LEU A N 1
ATOM 1689 C CA . LEU A 1 205 ? -14.727 7.451 5.876 1.00 89.94 205 LEU A CA 1
ATOM 1690 C C . LEU A 1 205 ? -15.455 6.795 7.049 1.00 89.94 205 LEU A C 1
ATOM 1692 O O . LEU A 1 205 ? -16.633 7.102 7.241 1.00 89.94 205 LEU A O 1
ATOM 1696 N N . MET A 1 206 ? -14.780 5.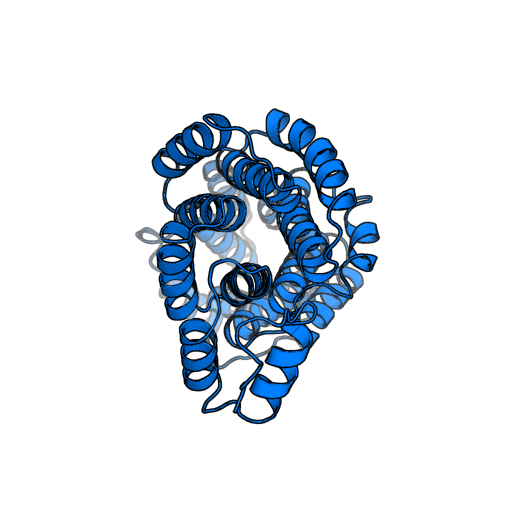958 7.849 1.00 93.12 206 MET A N 1
ATOM 1697 C CA . MET A 1 206 ? -15.428 5.138 8.880 1.00 93.12 206 MET A CA 1
ATOM 1698 C C . MET A 1 206 ? -16.239 5.954 9.891 1.00 93.12 206 MET A C 1
ATOM 1700 O O . MET A 1 206 ? -17.314 5.522 10.269 1.00 93.12 206 MET A O 1
ATOM 1704 N N . PHE A 1 207 ? -15.799 7.156 10.273 1.00 91.19 207 PHE A N 1
ATOM 1705 C CA . PHE A 1 207 ? -16.548 8.024 11.197 1.00 91.19 207 PHE A CA 1
ATOM 1706 C C . PHE A 1 207 ? -17.596 8.910 10.511 1.00 91.19 207 PHE A C 1
ATOM 1708 O O . PHE A 1 207 ? -18.410 9.537 11.179 1.00 91.19 207 PHE A O 1
ATOM 1715 N N . LYS A 1 208 ? -17.557 9.024 9.178 1.00 90.19 208 LYS A N 1
ATOM 1716 C CA . LYS A 1 208 ? -18.347 10.011 8.422 1.00 90.19 208 LYS A CA 1
ATOM 1717 C C . LYS A 1 208 ? -19.576 9.413 7.752 1.00 90.19 208 LYS A C 1
ATOM 1719 O O . LYS A 1 208 ? -20.597 10.084 7.658 1.00 90.19 208 LYS A O 1
ATOM 1724 N N . SER A 1 209 ? -19.464 8.204 7.208 1.00 93.38 209 SER A N 1
ATOM 1725 C CA . SER A 1 209 ? -20.580 7.513 6.556 1.00 93.38 209 SER A CA 1
ATOM 1726 C C . SER A 1 209 ? -20.298 6.023 6.503 1.00 93.38 209 SER A C 1
ATOM 1728 O O . SER A 1 209 ? -19.349 5.590 5.843 1.00 93.38 209 SER A O 1
ATOM 1730 N N . TYR A 1 210 ? -21.173 5.258 7.150 1.00 96.31 210 TYR A N 1
ATOM 1731 C CA . TYR A 1 210 ? -21.188 3.804 7.077 1.00 96.31 210 TYR A CA 1
ATOM 1732 C C . TYR A 1 210 ? -21.257 3.322 5.624 1.00 96.31 210 TYR A C 1
ATOM 1734 O O . TYR A 1 210 ? -20.423 2.533 5.189 1.00 96.31 210 TYR A O 1
ATOM 1742 N N . GLU A 1 211 ? -22.200 3.853 4.844 1.00 96.69 211 GLU A N 1
ATOM 1743 C CA . GLU A 1 211 ? -22.472 3.403 3.478 1.00 96.69 211 GLU A CA 1
ATOM 1744 C C . GLU A 1 211 ? -21.266 3.628 2.569 1.00 96.69 211 GLU A C 1
ATOM 1746 O O . GLU A 1 211 ? -20.860 2.721 1.845 1.00 96.69 211 GLU A O 1
ATOM 1751 N N . LYS A 1 212 ? -20.655 4.820 2.616 1.00 93.94 212 LYS A N 1
ATOM 1752 C CA . LYS A 1 212 ? -19.479 5.117 1.787 1.00 93.94 212 LYS A CA 1
ATOM 1753 C C . LYS A 1 212 ? -18.249 4.341 2.243 1.00 93.94 212 LYS A C 1
ATOM 1755 O O . LYS A 1 212 ? -17.481 3.898 1.393 1.00 93.94 212 LYS A O 1
ATOM 1760 N N . SER A 1 213 ? -18.058 4.178 3.554 1.00 95.25 213 SER A N 1
ATOM 1761 C CA . SER A 1 213 ? -16.966 3.371 4.099 1.00 95.25 213 SER A CA 1
ATOM 1762 C C . SER A 1 213 ? -17.079 1.923 3.613 1.00 95.25 213 SER A C 1
ATOM 1764 O O . SER A 1 213 ? -16.171 1.429 2.945 1.00 95.25 213 SER A O 1
ATOM 1766 N N . MET A 1 214 ? -18.240 1.292 3.814 1.00 97.62 214 MET A N 1
ATOM 1767 C CA . MET A 1 214 ? -18.503 -0.080 3.376 1.00 97.62 214 MET A CA 1
ATOM 1768 C C . MET A 1 214 ? -18.477 -0.241 1.856 1.00 97.62 214 MET A C 1
ATOM 1770 O O . MET A 1 214 ? -17.979 -1.251 1.372 1.00 97.62 214 MET A O 1
ATOM 1774 N N . MET A 1 215 ? -18.939 0.748 1.082 1.00 96.00 215 MET A N 1
ATOM 1775 C CA . MET A 1 215 ? -18.827 0.730 -0.382 1.00 96.00 215 MET A CA 1
ATOM 1776 C C . MET A 1 215 ? -17.368 0.563 -0.830 1.00 96.00 215 MET A C 1
ATOM 1778 O O . MET A 1 215 ? -17.088 -0.272 -1.687 1.00 96.00 215 MET A O 1
ATOM 1782 N N . TYR A 1 216 ? -16.433 1.329 -0.259 1.00 95.06 216 TYR A N 1
ATOM 1783 C CA . TYR A 1 216 ? -15.017 1.192 -0.610 1.00 95.06 216 TYR A CA 1
ATOM 1784 C C . TYR A 1 216 ? -14.387 -0.074 -0.027 1.00 95.06 216 TYR A C 1
ATOM 1786 O O . TYR A 1 216 ? -13.619 -0.723 -0.727 1.00 95.06 216 TYR A O 1
ATOM 1794 N N . LEU A 1 217 ? -14.740 -0.484 1.193 1.00 96.81 217 LEU A N 1
ATOM 1795 C CA . LEU A 1 217 ? -14.237 -1.744 1.752 1.00 96.81 217 LEU A CA 1
ATOM 1796 C C . LEU A 1 217 ? -14.691 -2.964 0.932 1.00 96.81 217 LEU A C 1
ATOM 1798 O O . LEU A 1 217 ? -13.892 -3.864 0.692 1.00 96.81 217 LEU A O 1
ATOM 1802 N N . ASN A 1 218 ? -15.920 -2.959 0.410 1.00 96.69 218 ASN A N 1
ATOM 1803 C CA . ASN A 1 218 ? -16.395 -3.994 -0.511 1.00 96.69 218 ASN A CA 1
ATOM 1804 C C . ASN A 1 218 ? -15.606 -3.986 -1.828 1.00 96.69 218 ASN A C 1
ATOM 1806 O O . ASN A 1 218 ? -15.164 -5.042 -2.269 1.00 96.69 218 ASN A O 1
ATOM 1810 N N . LYS A 1 219 ? -15.327 -2.811 -2.410 1.00 95.06 219 LYS A N 1
ATOM 1811 C CA . LYS A 1 219 ? -14.442 -2.707 -3.588 1.00 95.06 219 LYS A CA 1
ATOM 1812 C C . LYS A 1 219 ? -13.026 -3.219 -3.308 1.00 95.06 219 LYS A C 1
ATOM 1814 O O . LYS A 1 219 ? -12.424 -3.864 -4.164 1.00 95.06 219 LYS A O 1
ATOM 1819 N N . ALA A 1 220 ? -12.489 -2.963 -2.113 1.00 95.62 220 ALA A N 1
ATOM 1820 C CA . ALA A 1 220 ? -11.213 -3.537 -1.690 1.00 95.62 220 ALA A CA 1
ATOM 1821 C C . ALA A 1 220 ? -11.295 -5.071 -1.645 1.00 95.62 220 ALA A C 1
ATOM 1823 O O . ALA A 1 220 ? -10.391 -5.748 -2.124 1.00 95.62 220 ALA A O 1
ATOM 1824 N N . PHE A 1 221 ? -12.398 -5.614 -1.124 1.00 95.06 221 PHE A N 1
ATOM 1825 C CA . PHE A 1 221 ? -12.640 -7.053 -1.036 1.00 95.06 221 PHE A CA 1
ATOM 1826 C C . PHE A 1 221 ? -12.822 -7.735 -2.403 1.00 95.06 221 PHE A C 1
ATOM 1828 O O . PHE A 1 221 ? -12.441 -8.896 -2.561 1.00 95.06 221 PHE A O 1
ATOM 1835 N N . GLU A 1 222 ? -13.379 -7.029 -3.391 1.00 94.06 222 GLU A N 1
ATOM 1836 C CA . GLU A 1 222 ? -13.488 -7.482 -4.786 1.00 94.06 222 GLU A CA 1
ATOM 1837 C C . GLU A 1 222 ? -12.116 -7.592 -5.464 1.00 94.06 222 GLU A C 1
ATOM 1839 O O . GLU A 1 222 ? -11.876 -8.533 -6.216 1.00 94.06 222 GLU A O 1
ATOM 1844 N N . CYS A 1 223 ? -11.203 -6.664 -5.161 1.00 91.44 223 CYS A N 1
ATOM 1845 C CA . CYS A 1 223 ? -9.855 -6.619 -5.739 1.00 91.44 223 CYS A CA 1
ATOM 1846 C C . CYS A 1 223 ? -8.815 -7.421 -4.932 1.00 91.44 223 CYS A C 1
ATOM 1848 O O . CYS A 1 223 ? -7.632 -7.413 -5.282 1.00 91.44 223 CYS A O 1
ATOM 1850 N N . LYS A 1 224 ? -9.233 -8.068 -3.833 1.00 91.50 224 LYS A N 1
ATOM 1851 C CA . LYS A 1 224 ? -8.329 -8.553 -2.786 1.00 91.50 224 LYS A CA 1
ATOM 1852 C C . LYS A 1 224 ? -7.244 -9.495 -3.306 1.00 91.50 224 LYS A C 1
ATOM 1854 O O . LYS A 1 224 ? -7.452 -10.339 -4.173 1.00 91.50 224 LYS A O 1
ATOM 1859 N N . THR A 1 225 ? -6.091 -9.399 -2.662 1.00 84.62 225 THR A N 1
ATOM 1860 C CA . THR A 1 225 ? -5.044 -10.424 -2.676 1.00 84.62 225 THR A CA 1
ATOM 1861 C C . THR A 1 225 ? -5.179 -11.322 -1.445 1.00 84.62 225 THR A C 1
ATOM 1863 O O . THR A 1 225 ? -5.703 -10.875 -0.419 1.00 84.62 225 THR A O 1
ATOM 1866 N N . ASP A 1 226 ? -4.629 -12.535 -1.498 1.00 81.38 226 ASP A N 1
ATOM 1867 C CA . ASP A 1 226 ? -4.626 -13.464 -0.355 1.00 81.38 226 ASP A CA 1
ATOM 1868 C C . ASP A 1 226 ? -4.029 -12.813 0.908 1.00 81.38 226 ASP A C 1
ATOM 1870 O O . ASP A 1 226 ? -4.546 -12.962 2.009 1.00 81.38 226 ASP A O 1
ATOM 1874 N N . LYS A 1 227 ? -2.993 -11.978 0.737 1.00 79.56 227 LYS A N 1
ATOM 1875 C CA . LYS A 1 227 ? -2.316 -11.254 1.828 1.00 79.56 227 LYS A CA 1
ATOM 1876 C C . LYS A 1 227 ? -3.132 -10.092 2.414 1.00 79.56 227 LYS A C 1
ATOM 1878 O O . LYS A 1 227 ? -2.745 -9.541 3.437 1.00 79.56 227 LYS A O 1
ATOM 1883 N N . SER A 1 228 ? -4.207 -9.666 1.751 1.00 89.38 228 SER A N 1
ATOM 1884 C CA . SER A 1 228 ? -4.990 -8.478 2.138 1.00 89.38 228 SER A CA 1
ATOM 1885 C C . SER A 1 228 ? -6.375 -8.796 2.689 1.00 89.38 228 SER A C 1
ATOM 1887 O O . SER A 1 228 ? -6.992 -7.922 3.290 1.00 89.38 228 SER A O 1
ATOM 1889 N N . GLU A 1 229 ? -6.873 -10.019 2.488 1.00 91.69 229 GLU A N 1
ATOM 1890 C CA . GLU A 1 229 ? -8.236 -10.395 2.873 1.00 91.69 229 GLU A CA 1
ATOM 1891 C C . GLU A 1 229 ? -8.512 -10.139 4.356 1.00 91.69 229 GLU A C 1
ATOM 1893 O O . GLU A 1 229 ? -9.514 -9.508 4.702 1.00 91.69 229 GLU A O 1
ATOM 1898 N N . PHE A 1 230 ? -7.588 -10.581 5.209 1.00 91.31 230 PHE A N 1
ATOM 1899 C CA . PHE A 1 230 ? -7.677 -10.425 6.653 1.00 91.31 230 PHE A CA 1
ATOM 1900 C C . PHE A 1 230 ? -7.799 -8.950 7.069 1.00 91.31 230 PHE A C 1
ATOM 1902 O O . PHE A 1 230 ? -8.728 -8.584 7.788 1.00 91.31 230 PHE A O 1
ATOM 1909 N N . GLU A 1 231 ? -6.924 -8.078 6.559 1.00 92.38 231 GLU A N 1
ATOM 1910 C CA . GLU A 1 231 ? -6.942 -6.647 6.895 1.00 92.38 231 GLU A CA 1
ATOM 1911 C C . GLU A 1 231 ? -8.220 -5.945 6.408 1.00 92.38 231 GLU A C 1
ATOM 1913 O O . GLU A 1 231 ? -8.763 -5.084 7.100 1.00 92.38 231 GLU A O 1
ATOM 1918 N N . ILE A 1 232 ? -8.761 -6.342 5.251 1.00 95.19 232 ILE A N 1
ATOM 1919 C CA . ILE A 1 232 ? -10.025 -5.789 4.744 1.00 95.19 232 ILE A CA 1
ATOM 1920 C C . ILE A 1 232 ? -11.187 -6.192 5.653 1.00 95.19 232 ILE A C 1
ATOM 1922 O O . ILE A 1 232 ? -11.963 -5.333 6.076 1.00 95.19 232 ILE A O 1
ATOM 1926 N N . LYS A 1 233 ? -11.299 -7.482 5.994 1.00 94.44 233 LYS A N 1
ATOM 1927 C CA . LYS A 1 233 ? -12.349 -7.982 6.895 1.00 94.44 233 LYS A CA 1
ATOM 1928 C C . LYS A 1 233 ? -12.247 -7.355 8.279 1.00 94.44 233 LYS A C 1
ATOM 1930 O O . LYS A 1 233 ? -13.264 -6.970 8.851 1.00 94.44 233 LYS A O 1
ATOM 1935 N N . LYS A 1 234 ? -11.029 -7.185 8.792 1.00 94.75 234 LYS A N 1
ATOM 1936 C CA . LYS A 1 234 ? -10.753 -6.467 10.038 1.00 94.75 234 LYS A CA 1
ATOM 1937 C C . LYS A 1 234 ? -11.309 -5.041 10.006 1.00 94.75 234 LYS A C 1
ATOM 1939 O O . LYS A 1 234 ? -12.017 -4.640 10.931 1.00 94.75 234 LYS A O 1
ATOM 1944 N N . SER A 1 235 ? -11.059 -4.295 8.933 1.00 95.69 235 SER A N 1
ATOM 1945 C CA . SER A 1 235 ? -11.639 -2.962 8.742 1.00 95.69 235 SER A CA 1
ATOM 1946 C C . SER A 1 235 ? -13.168 -2.988 8.638 1.00 95.69 235 SER A C 1
ATOM 1948 O O . SER A 1 235 ? -13.833 -2.175 9.278 1.00 95.69 235 SER A O 1
ATOM 1950 N N . MET A 1 236 ? -13.747 -3.934 7.890 1.00 97.25 236 MET A N 1
ATOM 1951 C CA . MET A 1 236 ? -15.207 -4.081 7.767 1.00 97.25 236 MET A CA 1
ATOM 1952 C C . MET A 1 236 ? -15.867 -4.372 9.116 1.00 97.25 236 MET A C 1
ATOM 1954 O O . MET A 1 236 ? -16.863 -3.741 9.465 1.00 97.25 236 MET A O 1
ATOM 1958 N N . ASN A 1 237 ? -15.285 -5.280 9.900 1.00 96.44 237 ASN A N 1
ATOM 1959 C CA . ASN A 1 237 ? -15.749 -5.597 11.245 1.00 96.44 237 ASN A CA 1
ATOM 1960 C C . ASN A 1 237 ? -15.706 -4.372 12.151 1.00 96.44 237 ASN A C 1
ATOM 1962 O O . ASN A 1 237 ? -16.704 -4.070 12.802 1.00 96.44 237 ASN A O 1
ATOM 1966 N N . PHE A 1 238 ? -14.597 -3.631 12.145 1.00 96.56 238 PHE A N 1
ATOM 1967 C CA . PHE A 1 238 ? -14.483 -2.417 12.944 1.00 96.56 238 PHE A CA 1
ATOM 1968 C C . PHE A 1 238 ? -15.572 -1.397 12.582 1.00 96.56 238 PHE A C 1
ATOM 1970 O O . PHE A 1 238 ? -16.234 -0.870 13.471 1.00 96.56 238 PHE A O 1
ATOM 1977 N N . VAL A 1 239 ? -15.821 -1.168 11.286 1.00 97.56 239 VAL A N 1
ATOM 1978 C CA . VAL A 1 239 ? -16.873 -0.255 10.804 1.00 97.56 239 VAL A CA 1
ATOM 1979 C C . VAL A 1 239 ? -18.269 -0.735 11.204 1.00 97.56 239 VAL A C 1
ATOM 1981 O O . VAL A 1 239 ? -19.067 0.061 11.695 1.00 97.56 239 VAL A O 1
ATOM 1984 N N . ASN A 1 240 ? -18.574 -2.023 11.042 1.00 97.62 240 ASN A N 1
ATOM 1985 C CA . ASN A 1 240 ? -19.858 -2.589 11.461 1.00 97.62 240 ASN A CA 1
ATOM 1986 C C . ASN A 1 240 ? -20.101 -2.377 12.961 1.00 97.62 240 ASN A C 1
ATOM 1988 O O . ASN A 1 240 ? -21.176 -1.935 13.358 1.00 97.62 240 ASN A O 1
ATOM 1992 N N . LEU A 1 241 ? -19.091 -2.630 13.794 1.00 96.75 241 LEU A N 1
ATOM 1993 C CA . LEU A 1 241 ? -19.186 -2.457 15.243 1.00 96.75 241 LEU A CA 1
ATOM 1994 C C . LEU A 1 241 ? -19.258 -0.985 15.660 1.00 96.75 241 LEU A C 1
ATOM 1996 O O . LEU A 1 241 ? -20.023 -0.640 16.561 1.00 96.75 241 LEU A O 1
ATOM 2000 N N . LEU A 1 242 ? -18.505 -0.113 14.989 1.00 96.81 242 LEU A N 1
ATOM 2001 C CA . LEU A 1 242 ? -18.528 1.332 15.211 1.00 96.81 242 LEU A CA 1
ATOM 2002 C C . LEU A 1 242 ? -19.932 1.917 14.998 1.00 96.81 242 LEU A C 1
ATOM 2004 O O . LEU A 1 242 ? -20.343 2.783 15.764 1.00 96.81 242 LEU A O 1
ATOM 2008 N N . TRP A 1 243 ? -20.669 1.411 14.006 1.00 97.00 243 TRP A N 1
ATOM 2009 C CA . TRP A 1 243 ? -22.024 1.851 13.649 1.00 97.00 243 TRP A CA 1
ATOM 2010 C C . TRP A 1 243 ? -23.145 0.984 14.242 1.00 97.00 243 TRP A C 1
ATOM 2012 O O . TRP A 1 243 ? -24.255 0.981 13.712 1.00 97.00 243 TRP A O 1
ATOM 2022 N N . ASP A 1 244 ? -22.864 0.245 15.321 1.00 96.31 244 ASP A N 1
ATOM 2023 C CA . ASP A 1 244 ? -23.847 -0.570 16.052 1.00 96.31 244 ASP A CA 1
ATOM 2024 C C . ASP A 1 244 ? -24.581 -1.608 15.178 1.00 96.31 244 ASP A C 1
ATOM 2026 O O . ASP A 1 244 ? -25.776 -1.849 15.340 1.00 96.31 244 ASP A O 1
ATOM 2030 N N . LYS A 1 245 ? -23.845 -2.257 14.265 1.00 97.12 245 LYS A N 1
ATOM 2031 C CA . LYS A 1 245 ? -24.320 -3.345 13.386 1.00 97.12 245 LYS A CA 1
ATOM 2032 C C . LYS A 1 245 ? -23.598 -4.676 13.654 1.00 97.12 245 LYS A C 1
ATOM 2034 O O . LYS A 1 245 ? -22.944 -5.216 12.752 1.00 97.12 245 LYS A O 1
ATOM 2039 N N . PRO A 1 246 ? -23.634 -5.216 14.887 1.00 95.12 246 PRO A N 1
ATOM 2040 C CA . PRO A 1 246 ? -22.914 -6.440 15.242 1.00 95.12 246 PRO A CA 1
ATOM 2041 C C . PRO A 1 246 ? -23.397 -7.685 14.479 1.00 95.12 246 PRO A C 1
ATOM 2043 O O . PRO A 1 246 ? -22.651 -8.653 14.374 1.00 95.12 246 PRO A O 1
ATOM 2046 N N . GLU A 1 247 ? -24.605 -7.675 13.914 1.00 94.62 247 GLU A N 1
ATOM 2047 C CA . GLU A 1 247 ? -25.136 -8.746 13.063 1.00 94.62 247 GLU A CA 1
ATOM 2048 C C . GLU A 1 247 ? -24.329 -8.962 11.773 1.00 94.62 247 GLU A C 1
ATOM 2050 O O . GLU A 1 247 ? -24.347 -10.058 11.220 1.00 94.62 247 GLU A O 1
ATOM 2055 N N . ASN A 1 248 ? -23.586 -7.944 11.327 1.00 94.44 248 ASN A N 1
ATOM 2056 C CA . ASN A 1 248 ? -22.724 -8.006 10.144 1.00 94.44 248 ASN A CA 1
ATOM 2057 C C . ASN A 1 248 ? -21.268 -8.362 10.489 1.00 94.44 248 ASN A C 1
ATOM 2059 O O . ASN A 1 248 ? -20.390 -8.268 9.630 1.00 94.44 248 ASN A O 1
ATOM 2063 N N . TYR A 1 249 ? -20.981 -8.713 11.746 1.00 92.62 249 TYR A N 1
ATOM 2064 C CA . TYR A 1 249 ? -19.646 -9.125 12.161 1.00 92.62 249 TYR A CA 1
ATOM 2065 C C . TYR A 1 249 ? -19.258 -10.457 11.508 1.00 92.62 249 TYR A C 1
ATOM 2067 O O . TYR A 1 249 ? -19.964 -11.460 11.617 1.00 92.62 249 TYR A O 1
ATOM 2075 N N . ILE A 1 250 ? -18.107 -10.467 10.847 1.00 88.88 250 ILE A N 1
ATOM 2076 C CA . ILE A 1 250 ? -17.538 -11.625 10.166 1.00 88.88 250 ILE A CA 1
ATOM 2077 C C . ILE A 1 250 ? -16.563 -12.300 11.129 1.00 88.88 250 ILE A C 1
ATOM 2079 O O . ILE A 1 250 ? -15.502 -11.753 11.430 1.00 88.88 250 ILE A O 1
ATOM 2083 N N . LEU A 1 251 ? -16.909 -13.498 11.596 1.00 81.12 251 LEU A N 1
ATOM 2084 C CA . LEU A 1 251 ? -15.988 -14.332 12.362 1.00 81.12 251 LEU A CA 1
ATOM 2085 C C . LEU A 1 251 ? -15.014 -15.016 11.392 1.00 81.12 251 LEU A C 1
ATOM 2087 O O . LEU A 1 251 ? -15.442 -15.833 10.578 1.00 81.12 251 LEU A O 1
ATOM 2091 N N . ASP A 1 252 ? -13.729 -14.677 11.472 1.00 72.56 252 ASP A N 1
ATOM 2092 C CA . ASP A 1 252 ? -12.676 -15.288 10.650 1.00 72.56 252 ASP A CA 1
ATOM 2093 C C . ASP A 1 252 ? -11.791 -16.239 11.476 1.00 72.56 252 ASP A C 1
ATOM 2095 O O . ASP A 1 252 ? -11.763 -16.170 12.708 1.00 72.56 252 ASP A O 1
ATOM 2099 N N . GLN A 1 253 ? -11.092 -17.153 10.797 1.00 71.81 253 GLN A N 1
ATOM 2100 C CA . GLN A 1 253 ? -10.171 -18.113 11.420 1.00 71.81 253 GLN A CA 1
ATOM 2101 C C . GLN A 1 253 ? -8.973 -17.403 12.057 1.00 71.81 253 GLN A C 1
ATOM 2103 O O . GLN A 1 253 ? -8.557 -17.747 13.167 1.00 71.81 253 GLN A O 1
ATOM 2108 N N . ASP A 1 254 ? -8.478 -16.369 11.381 1.00 71.31 254 ASP A N 1
ATOM 2109 C CA . ASP A 1 254 ? -7.480 -15.454 11.909 1.00 71.31 254 ASP A CA 1
ATOM 2110 C C . ASP A 1 254 ? -8.185 -14.493 12.874 1.00 71.31 254 ASP A C 1
ATOM 2112 O O . ASP A 1 254 ? -8.902 -13.572 12.483 1.00 71.31 254 ASP A O 1
ATOM 2116 N N . ARG A 1 255 ? -8.071 -14.761 14.176 1.00 78.50 255 ARG A N 1
ATOM 2117 C CA . ARG A 1 255 ? -8.785 -13.994 15.204 1.00 78.50 255 ARG A CA 1
ATOM 2118 C C . ARG A 1 255 ? -8.147 -12.622 15.408 1.00 78.50 255 ARG A C 1
ATOM 2120 O O . ARG A 1 255 ? -7.055 -12.520 15.964 1.00 78.50 255 ARG A O 1
ATOM 2127 N N . ASP A 1 256 ? -8.872 -11.555 15.072 1.00 88.00 256 ASP A N 1
ATOM 2128 C CA . ASP A 1 256 ? -8.548 -10.206 15.547 1.00 88.00 256 ASP A CA 1
ATOM 2129 C C . ASP A 1 256 ? -9.149 -9.965 16.938 1.00 88.00 256 ASP A C 1
ATOM 2131 O O . ASP A 1 256 ? -10.326 -9.622 17.088 1.00 88.00 256 ASP A O 1
ATOM 2135 N N . ILE A 1 257 ? -8.306 -10.113 17.962 1.00 89.88 257 ILE A N 1
ATOM 2136 C CA . ILE A 1 257 ? -8.678 -9.992 19.379 1.00 89.88 257 ILE A CA 1
ATOM 2137 C C . ILE A 1 257 ? -9.356 -8.647 19.683 1.00 89.88 257 ILE A C 1
ATOM 2139 O O . ILE A 1 257 ? -10.272 -8.595 20.504 1.00 89.88 257 ILE A O 1
ATOM 2143 N N . SER A 1 258 ? -8.933 -7.559 19.030 1.00 90.62 258 SER A N 1
ATOM 2144 C CA . SER A 1 258 ? -9.472 -6.221 19.304 1.00 90.62 258 SER A CA 1
ATOM 2145 C C . SER A 1 258 ? -10.906 -6.075 18.795 1.00 90.62 258 SER A C 1
ATOM 2147 O O . SER A 1 258 ? -11.780 -5.630 19.537 1.00 90.62 258 SER A O 1
ATOM 2149 N N . ASN A 1 259 ? -11.178 -6.508 17.563 1.00 93.19 259 ASN A N 1
ATOM 2150 C CA . ASN A 1 259 ? -12.533 -6.523 17.018 1.00 93.19 259 ASN A CA 1
ATOM 2151 C C . ASN A 1 259 ? -13.435 -7.553 17.706 1.00 93.19 259 ASN A C 1
ATOM 2153 O O . ASN A 1 259 ? -14.624 -7.302 17.870 1.00 93.19 259 ASN A O 1
ATOM 2157 N N . GLU A 1 260 ? -12.899 -8.695 18.136 1.00 94.06 260 GLU A N 1
ATOM 2158 C CA . GLU A 1 260 ? -13.669 -9.680 18.901 1.00 94.06 260 GLU A CA 1
ATOM 2159 C C . GLU A 1 260 ? -14.080 -9.136 20.279 1.00 94.06 260 GLU A C 1
ATOM 2161 O O . GLU A 1 260 ? -15.239 -9.259 20.684 1.00 94.06 260 GLU A O 1
ATOM 2166 N N . LEU A 1 261 ? -13.162 -8.463 20.982 1.00 94.88 261 LEU A N 1
ATOM 2167 C CA . LEU A 1 261 ? -13.482 -7.732 22.207 1.00 94.88 261 LEU A CA 1
ATOM 2168 C C . LEU A 1 261 ? -14.577 -6.693 21.950 1.00 94.88 261 LEU A C 1
ATOM 2170 O O . LEU A 1 261 ? -15.560 -6.632 22.692 1.00 94.88 261 LEU A O 1
ATOM 2174 N N . PHE A 1 262 ? -14.427 -5.901 20.888 1.00 95.75 262 PHE A N 1
ATOM 2175 C CA . PHE A 1 262 ? -15.390 -4.865 20.546 1.00 95.75 262 PHE A CA 1
ATOM 2176 C C . PHE A 1 262 ? -16.771 -5.450 20.212 1.00 95.75 262 PHE A C 1
ATOM 2178 O O . PHE A 1 262 ? -17.785 -4.938 20.686 1.00 95.75 262 PHE A O 1
ATOM 2185 N N . TYR A 1 263 ? -16.816 -6.581 19.504 1.00 96.38 263 TYR A N 1
ATOM 2186 C CA . TYR A 1 263 ? -18.040 -7.333 19.243 1.00 96.38 263 TYR A CA 1
ATOM 2187 C C . TYR A 1 263 ? -18.726 -7.765 20.539 1.00 96.38 263 TYR A C 1
ATOM 2189 O O . TYR A 1 263 ? -19.900 -7.450 20.735 1.00 96.38 263 TYR A O 1
ATOM 2197 N N . TYR A 1 264 ? -18.005 -8.414 21.464 1.00 96.38 264 TYR A N 1
ATOM 2198 C CA . TYR A 1 264 ? -18.592 -8.846 22.737 1.00 96.38 264 TYR A CA 1
ATOM 2199 C C . TYR A 1 264 ? -19.111 -7.685 23.581 1.00 96.38 264 TYR A C 1
ATOM 2201 O O . TYR A 1 264 ? -20.143 -7.833 24.237 1.00 96.38 264 TYR A O 1
ATOM 2209 N N . ILE A 1 265 ? -18.438 -6.533 23.548 1.00 96.12 265 ILE A N 1
ATOM 2210 C CA . ILE A 1 265 ? -18.928 -5.307 24.185 1.00 96.12 265 ILE A CA 1
ATOM 2211 C C . ILE A 1 265 ? -20.255 -4.877 23.547 1.00 96.12 265 ILE A C 1
ATOM 2213 O O . ILE A 1 265 ? -21.229 -4.664 24.268 1.00 96.12 265 ILE A O 1
ATOM 2217 N N . LYS A 1 266 ? -20.321 -4.808 22.211 1.00 95.50 266 LYS A N 1
ATOM 2218 C CA . LYS A 1 266 ? -21.508 -4.356 21.467 1.00 95.50 266 LYS A CA 1
ATOM 2219 C C . LYS A 1 266 ? -22.718 -5.275 21.632 1.00 95.50 266 LYS A C 1
ATOM 2221 O O . LYS A 1 266 ? -23.832 -4.780 21.756 1.00 95.50 266 LYS A O 1
ATOM 2226 N N . VAL A 1 267 ? -22.520 -6.593 21.720 1.00 96.19 267 VAL A N 1
ATOM 2227 C CA . VAL A 1 267 ? -23.614 -7.550 21.995 1.00 96.19 267 VAL A CA 1
ATOM 2228 C C . VAL A 1 267 ? -23.918 -7.725 23.492 1.00 96.19 267 VAL A C 1
ATOM 2230 O O . VAL A 1 267 ? -24.733 -8.566 23.866 1.00 96.19 267 VAL A O 1
ATOM 2233 N N . GLY A 1 268 ? -23.255 -6.969 24.376 1.00 95.00 268 GLY A N 1
ATOM 2234 C CA . GLY A 1 268 ? -23.488 -7.009 25.823 1.00 95.00 268 GLY A CA 1
ATOM 2235 C C . GLY A 1 268 ? -22.930 -8.246 26.541 1.00 95.00 268 GLY A C 1
ATOM 2236 O O . GLY A 1 268 ? -23.240 -8.477 27.712 1.00 95.00 268 GLY A O 1
ATOM 2237 N N . ASN A 1 269 ? -22.073 -9.040 25.894 1.00 96.19 269 ASN A N 1
ATOM 2238 C CA . ASN A 1 269 ? -21.443 -10.219 26.489 1.00 96.19 269 ASN A CA 1
ATOM 2239 C C . ASN A 1 269 ? -20.237 -9.833 27.364 1.00 96.19 269 ASN A C 1
ATOM 2241 O O . ASN A 1 269 ? -19.073 -10.100 27.047 1.00 96.19 269 ASN A O 1
ATOM 2245 N N . LYS A 1 270 ? -20.526 -9.228 28.522 1.00 95.12 270 LYS A N 1
ATOM 2246 C CA . LYS A 1 270 ? -19.502 -8.744 29.464 1.00 95.12 270 LYS A CA 1
ATOM 2247 C C . LYS A 1 270 ? -18.557 -9.839 29.955 1.00 95.12 270 LYS A C 1
ATOM 2249 O O . LYS A 1 270 ? -17.403 -9.555 30.267 1.00 95.12 270 LYS A O 1
ATOM 2254 N N . LYS A 1 271 ? -19.028 -11.087 30.049 1.00 96.06 271 LYS A N 1
ATOM 2255 C CA . LYS A 1 271 ? -18.206 -12.211 30.515 1.00 96.06 271 LYS A CA 1
ATOM 2256 C C . LYS A 1 271 ? -17.042 -12.457 29.558 1.00 96.06 271 LYS A C 1
ATOM 2258 O O . LYS A 1 271 ? -15.903 -12.492 30.008 1.00 96.06 271 LYS A O 1
ATOM 2263 N N . GLN A 1 272 ? -17.321 -12.585 28.260 1.00 95.75 272 GLN A N 1
ATOM 2264 C CA . GLN A 1 272 ? -16.273 -12.822 27.262 1.00 95.75 272 GLN A CA 1
ATOM 2265 C C . GLN A 1 272 ? -15.374 -11.598 27.065 1.00 95.75 272 GLN A C 1
ATOM 2267 O O . GLN A 1 272 ? -14.156 -11.746 27.002 1.00 95.75 272 GLN A O 1
ATOM 2272 N N . ALA A 1 273 ? -15.940 -10.387 27.082 1.00 96.00 273 ALA A N 1
ATOM 2273 C CA . ALA A 1 273 ? -15.149 -9.157 27.014 1.00 96.00 273 ALA A CA 1
ATOM 2274 C C . ALA A 1 273 ? -14.112 -9.065 28.155 1.00 96.00 273 ALA A C 1
ATOM 2276 O O . ALA A 1 273 ? -12.943 -8.770 27.912 1.00 96.00 273 ALA A O 1
ATOM 2277 N N . ASN A 1 274 ? -14.509 -9.392 29.392 1.00 94.88 274 ASN A N 1
ATOM 2278 C CA . ASN A 1 274 ? -13.593 -9.414 30.536 1.00 94.88 274 ASN A CA 1
ATOM 2279 C C . ASN A 1 274 ? -12.529 -10.514 30.431 1.00 94.88 274 ASN A C 1
ATOM 2281 O O . ASN A 1 274 ? -11.387 -10.281 30.816 1.00 94.88 274 ASN A O 1
ATOM 2285 N N . VAL A 1 275 ? -12.873 -11.694 29.901 1.00 95.69 275 VAL A N 1
ATOM 2286 C CA . VAL A 1 275 ? -11.886 -12.762 29.656 1.00 95.69 275 VAL A CA 1
ATOM 2287 C C . VAL A 1 275 ? -10.791 -12.268 28.713 1.00 95.69 275 VAL A C 1
ATOM 2289 O O . VAL A 1 275 ? -9.614 -12.437 29.017 1.00 95.69 275 VAL A O 1
ATOM 2292 N N . ILE A 1 276 ? -11.161 -11.610 27.609 1.00 94.50 276 ILE A N 1
ATOM 2293 C CA . ILE A 1 276 ? -10.180 -11.051 26.673 1.00 94.50 276 ILE A CA 1
ATOM 2294 C C . ILE A 1 276 ? -9.343 -9.961 27.351 1.00 94.50 276 ILE A C 1
ATOM 2296 O O . ILE A 1 276 ? -8.119 -10.036 27.319 1.00 94.50 276 ILE A O 1
ATOM 2300 N N . LEU A 1 277 ? -9.977 -8.984 28.008 1.00 93.25 277 LEU A N 1
ATOM 2301 C CA . LEU A 1 277 ? -9.272 -7.870 28.656 1.00 93.25 277 LEU A CA 1
ATOM 2302 C C . LEU A 1 277 ? -8.285 -8.315 29.743 1.00 93.25 277 LEU A C 1
ATOM 2304 O O . LEU A 1 277 ? -7.235 -7.694 29.887 1.00 93.25 277 LEU A O 1
ATOM 2308 N N . ASN A 1 278 ? -8.602 -9.373 30.492 1.00 91.50 278 ASN A N 1
ATOM 2309 C CA . ASN A 1 278 ? -7.728 -9.905 31.541 1.00 91.50 278 ASN A CA 1
ATOM 2310 C C . ASN A 1 278 ? -6.516 -10.666 30.989 1.00 91.50 278 ASN A C 1
ATOM 2312 O O . ASN A 1 278 ? -5.513 -10.790 31.684 1.00 91.50 278 ASN A O 1
ATOM 2316 N N . ASN A 1 279 ? -6.597 -11.154 29.751 1.00 92.75 279 ASN A N 1
ATOM 2317 C CA . ASN A 1 279 ? -5.493 -11.841 29.083 1.00 92.75 279 ASN A CA 1
ATOM 2318 C C . ASN A 1 279 ? -4.547 -10.875 28.347 1.00 92.75 279 ASN A C 1
ATOM 2320 O O . ASN A 1 279 ? -3.539 -11.312 27.796 1.00 92.75 279 ASN A O 1
ATOM 2324 N N . ILE A 1 280 ? -4.858 -9.575 28.313 1.00 91.25 280 ILE A N 1
ATOM 2325 C CA . ILE A 1 280 ? -4.015 -8.557 27.680 1.00 91.25 280 ILE A CA 1
ATOM 2326 C C . ILE A 1 280 ? -3.009 -8.008 28.701 1.00 91.25 280 ILE A C 1
ATOM 2328 O O . ILE A 1 280 ? -3.387 -7.348 29.670 1.00 91.25 280 ILE A O 1
ATOM 2332 N N . SER A 1 281 ? -1.716 -8.211 28.441 1.00 91.06 281 SER A N 1
ATOM 2333 C CA . SER A 1 281 ? -0.630 -7.581 29.204 1.00 91.06 281 SER A CA 1
ATOM 2334 C C . SER A 1 281 ? -0.459 -6.116 28.809 1.00 91.06 281 SER A C 1
ATOM 2336 O O . SER A 1 281 ? 0.180 -5.810 27.805 1.00 91.06 281 SER A O 1
ATOM 2338 N N . MET A 1 282 ? -0.992 -5.204 29.626 1.00 89.88 282 MET A N 1
ATOM 2339 C CA . MET A 1 282 ? -0.927 -3.751 29.390 1.00 89.88 282 MET A CA 1
ATOM 2340 C C . MET A 1 282 ? 0.507 -3.227 29.207 1.00 89.88 282 MET A C 1
ATOM 2342 O O . MET A 1 282 ? 0.725 -2.332 28.402 1.00 89.88 282 MET A O 1
ATOM 2346 N N . GLU A 1 283 ? 1.487 -3.804 29.908 1.00 90.44 283 GLU A N 1
ATOM 2347 C CA . GLU A 1 283 ? 2.905 -3.404 29.846 1.00 90.44 283 GLU A CA 1
ATOM 2348 C C . GLU A 1 283 ? 3.570 -3.688 28.490 1.00 90.44 283 GLU A C 1
ATOM 2350 O O . GLU A 1 283 ? 4.616 -3.124 28.183 1.00 90.44 283 GLU A O 1
ATOM 2355 N N . GLN A 1 284 ? 2.977 -4.568 27.679 1.00 90.75 284 GLN A N 1
ATOM 2356 C CA . GLN A 1 284 ? 3.485 -4.933 26.353 1.00 90.75 284 GLN A CA 1
ATOM 2357 C C . GLN A 1 284 ? 2.818 -4.135 25.227 1.00 90.75 284 GLN A C 1
ATOM 2359 O O . GLN A 1 284 ? 3.181 -4.297 24.063 1.00 90.75 284 GLN A O 1
ATOM 2364 N N . LEU A 1 285 ? 1.824 -3.304 25.552 1.00 90.88 285 LEU A N 1
ATOM 2365 C CA . LEU A 1 285 ? 1.087 -2.530 24.565 1.00 90.88 285 LEU A CA 1
ATOM 2366 C C . LEU A 1 285 ? 1.807 -1.222 24.234 1.00 90.88 285 LEU A C 1
ATOM 2368 O O . LEU A 1 285 ? 2.294 -0.521 25.119 1.00 90.88 285 LEU A O 1
ATOM 2372 N N . SER A 1 286 ? 1.808 -0.850 22.955 1.00 91.94 286 SER A N 1
ATOM 2373 C CA . SER A 1 286 ? 2.167 0.513 22.554 1.00 91.94 286 SER A CA 1
ATOM 2374 C C . SER A 1 286 ? 1.099 1.521 22.993 1.00 91.94 286 SER A C 1
ATOM 2376 O O . SER A 1 286 ? -0.056 1.150 23.210 1.00 91.94 286 SER A O 1
ATOM 2378 N N . ASP A 1 287 ? 1.438 2.813 23.040 1.00 91.50 287 ASP A N 1
ATOM 2379 C CA . ASP A 1 287 ? 0.468 3.883 23.328 1.00 91.50 287 ASP A CA 1
ATOM 2380 C C . ASP A 1 287 ? -0.759 3.825 22.408 1.00 91.50 287 ASP A C 1
ATOM 2382 O O . ASP A 1 287 ? -1.893 3.965 22.861 1.00 91.50 287 ASP A O 1
ATOM 2386 N N . HIS A 1 288 ? -0.566 3.523 21.121 1.00 91.50 288 HIS A N 1
ATOM 2387 C CA . HIS A 1 288 ? -1.680 3.363 20.187 1.00 91.50 288 HIS A CA 1
ATOM 2388 C C . HIS A 1 288 ? -2.623 2.217 20.603 1.00 91.50 288 HIS A C 1
ATOM 2390 O O . HIS A 1 288 ? -3.843 2.375 20.596 1.00 91.50 288 HIS A O 1
ATOM 2396 N N . GLN A 1 289 ? -2.079 1.066 21.012 1.00 93.38 289 GLN A N 1
ATOM 2397 C CA . GLN A 1 289 ? -2.878 -0.068 21.491 1.00 93.38 289 GLN A CA 1
ATOM 2398 C C . GLN A 1 289 ? -3.531 0.213 22.853 1.00 93.38 289 GLN A C 1
ATOM 2400 O O . GLN A 1 289 ? -4.674 -0.191 23.075 1.00 93.38 289 GLN A O 1
ATOM 2405 N N . LEU A 1 290 ? -2.840 0.928 23.747 1.00 95.50 290 LEU A N 1
ATOM 2406 C CA . LEU A 1 290 ? -3.385 1.381 25.028 1.00 95.50 290 LEU A CA 1
ATOM 2407 C C . LEU A 1 290 ? -4.579 2.315 24.822 1.00 95.50 290 LEU A C 1
ATOM 2409 O O . LEU A 1 290 ? -5.596 2.141 25.494 1.00 95.50 290 LEU A O 1
ATOM 2413 N N . GLY A 1 291 ? -4.504 3.227 23.848 1.00 95.62 291 GLY A N 1
ATOM 2414 C CA . GLY A 1 291 ? -5.614 4.098 23.457 1.00 95.62 291 GLY A CA 1
ATOM 2415 C C . GLY A 1 291 ? -6.898 3.312 23.179 1.00 95.62 291 GLY A C 1
ATOM 2416 O O . GLY A 1 291 ? -7.936 3.580 23.790 1.00 95.62 291 GLY A O 1
ATOM 2417 N N . PHE A 1 292 ? -6.824 2.273 22.343 1.00 95.94 292 PHE A N 1
ATOM 2418 C CA . PHE A 1 292 ? -7.960 1.380 22.081 1.00 95.94 292 PHE A CA 1
ATOM 2419 C C . PHE A 1 292 ? -8.366 0.541 23.297 1.00 95.94 292 PHE A C 1
ATOM 2421 O O . PHE A 1 292 ? -9.556 0.384 23.564 1.00 95.94 292 PHE A O 1
ATOM 2428 N N . ASN A 1 293 ? -7.407 0.004 24.056 1.00 95.94 293 ASN A N 1
ATOM 2429 C CA . ASN A 1 293 ? -7.711 -0.821 25.225 1.00 95.94 293 ASN A CA 1
ATOM 2430 C C . ASN A 1 293 ? -8.532 -0.044 26.267 1.00 95.94 293 ASN A C 1
ATOM 2432 O O . ASN A 1 293 ? -9.559 -0.536 26.741 1.00 95.94 293 ASN A O 1
ATOM 2436 N N . TYR A 1 294 ? -8.122 1.189 26.576 1.00 97.12 294 TYR A N 1
ATOM 2437 C CA . TYR A 1 294 ? -8.856 2.066 27.484 1.00 97.12 294 TYR A CA 1
ATOM 2438 C C . TYR A 1 294 ? -10.222 2.471 26.929 1.00 97.12 294 TYR A C 1
ATOM 2440 O O . TYR A 1 294 ? -11.194 2.463 27.681 1.00 97.12 294 TYR A O 1
ATOM 2448 N N . TYR A 1 295 ? -10.335 2.723 25.621 1.00 97.06 295 TYR A N 1
ATOM 2449 C CA . TYR A 1 295 ? -11.631 2.957 24.978 1.00 97.06 295 TYR A CA 1
ATOM 2450 C C . TYR A 1 295 ? -12.598 1.783 25.211 1.00 97.06 295 TYR A C 1
ATOM 2452 O O . TYR A 1 295 ? -13.717 1.977 25.688 1.00 97.06 295 TYR A O 1
ATOM 2460 N N . TYR A 1 296 ? -12.150 0.545 24.978 1.00 96.88 296 TYR A N 1
ATOM 2461 C CA . TYR A 1 296 ? -12.970 -0.646 25.211 1.00 96.88 296 TYR A CA 1
ATOM 2462 C C . TYR A 1 296 ? -13.349 -0.833 26.687 1.00 96.88 296 TYR A C 1
ATOM 2464 O O . TYR A 1 296 ? -14.485 -1.203 26.987 1.00 96.88 296 TYR A O 1
ATOM 2472 N N . ARG A 1 297 ? -12.437 -0.541 27.625 1.00 95.69 297 ARG A N 1
ATOM 2473 C CA . ARG A 1 297 ? -12.739 -0.552 29.069 1.00 95.69 297 ARG A CA 1
ATOM 2474 C C . ARG A 1 297 ? -13.793 0.493 29.439 1.00 95.69 297 ARG A C 1
ATOM 2476 O O . ARG A 1 297 ? -14.690 0.180 30.221 1.00 95.69 297 ARG A O 1
ATOM 2483 N N . GLY A 1 298 ? -13.707 1.691 28.859 1.00 96.38 298 GLY A N 1
ATOM 2484 C CA . GLY A 1 298 ? -14.696 2.755 29.032 1.00 96.38 298 GLY A CA 1
ATOM 2485 C C . GLY A 1 298 ? -16.077 2.332 28.551 1.00 96.38 298 GLY A C 1
ATOM 2486 O O . GLY A 1 298 ? -17.039 2.441 29.307 1.00 96.38 298 GLY A O 1
ATOM 2487 N N . LEU A 1 299 ? -16.171 1.734 27.357 1.00 95.69 299 LEU A N 1
ATOM 2488 C CA . LEU A 1 299 ? -17.433 1.197 26.836 1.00 95.69 299 LEU A CA 1
ATOM 2489 C C . LEU A 1 299 ? -18.023 0.093 27.725 1.00 95.69 299 LEU A C 1
ATOM 2491 O O . LEU A 1 299 ? -19.220 0.088 28.003 1.00 95.69 299 LEU A O 1
ATOM 2495 N N . LEU A 1 300 ? -17.199 -0.859 28.173 1.00 95.62 300 LEU A N 1
ATOM 2496 C CA . LEU A 1 300 ? -17.663 -2.018 28.942 1.00 95.62 300 LEU A CA 1
ATOM 2497 C C . LEU A 1 300 ? -18.213 -1.633 30.328 1.00 95.62 300 LEU A C 1
ATOM 2499 O O . LEU A 1 300 ? -19.200 -2.218 30.804 1.00 95.62 300 LEU A O 1
ATOM 2503 N N . ASN A 1 301 ? -17.554 -0.664 30.969 1.00 93.19 301 ASN A N 1
ATOM 2504 C CA . ASN A 1 301 ? -17.832 -0.240 32.341 1.00 93.19 301 ASN A CA 1
ATOM 2505 C C . ASN A 1 301 ? -18.663 1.045 32.428 1.00 93.19 301 ASN A C 1
ATOM 2507 O O . ASN A 1 301 ? -19.091 1.396 33.524 1.00 93.19 301 ASN A O 1
ATOM 2511 N N . ASN A 1 302 ? -18.926 1.704 31.294 1.00 92.81 302 ASN A N 1
ATOM 2512 C CA . ASN A 1 302 ? -19.525 3.036 31.229 1.00 92.81 302 ASN A CA 1
ATOM 2513 C C . ASN A 1 302 ? -18.754 4.052 32.097 1.00 92.81 302 ASN A C 1
ATOM 2515 O O . ASN A 1 302 ? -19.340 4.781 32.896 1.00 92.81 302 ASN A O 1
ATOM 2519 N N . ASP A 1 303 ? -17.425 4.029 31.971 1.00 95.50 303 ASP A N 1
ATOM 2520 C CA . ASP A 1 303 ? -16.487 4.775 32.813 1.00 95.50 303 ASP A CA 1
ATOM 2521 C C . ASP A 1 303 ? -15.799 5.889 32.010 1.00 95.50 303 ASP A C 1
ATOM 2523 O O . ASP A 1 303 ? -14.987 5.624 31.118 1.00 95.50 303 ASP A O 1
ATOM 2527 N N . ALA A 1 304 ? -16.128 7.138 32.348 1.00 95.25 304 ALA A N 1
ATOM 2528 C CA . ALA A 1 304 ? -15.596 8.325 31.688 1.00 95.25 304 ALA A CA 1
ATOM 2529 C C . ALA A 1 304 ? -14.081 8.496 31.882 1.00 95.25 304 ALA A C 1
ATOM 2531 O O . ALA A 1 304 ? -13.399 8.958 30.964 1.00 95.25 304 ALA A O 1
ATOM 2532 N N . ASP A 1 305 ? -13.527 8.060 33.017 1.00 97.25 305 ASP A N 1
ATOM 2533 C CA . ASP A 1 305 ? -12.092 8.178 33.299 1.00 97.25 305 ASP A CA 1
ATOM 2534 C C . ASP A 1 305 ? -11.264 7.324 32.332 1.00 97.25 305 ASP A C 1
ATOM 2536 O O . ASP A 1 305 ? -10.149 7.688 31.949 1.00 97.25 305 ASP A O 1
ATOM 2540 N N . MET A 1 306 ? -11.823 6.201 31.872 1.00 97.56 306 MET A N 1
ATOM 2541 C CA . MET A 1 306 ? -11.180 5.365 30.860 1.00 97.56 306 MET A CA 1
ATOM 2542 C C . MET A 1 306 ? -11.151 6.044 29.486 1.00 97.56 306 MET A C 1
ATOM 2544 O O . MET A 1 306 ? -10.165 5.898 28.763 1.00 97.56 306 MET A O 1
ATOM 2548 N N . PHE A 1 307 ? -12.169 6.832 29.124 1.00 97.31 307 PHE A N 1
ATOM 2549 C CA . PHE A 1 307 ? -12.139 7.604 27.877 1.00 97.31 307 PHE A CA 1
ATOM 2550 C C . PHE A 1 307 ? -11.086 8.717 27.923 1.00 97.31 307 PHE A C 1
ATOM 2552 O O . PHE A 1 307 ? -10.355 8.898 26.948 1.00 97.31 307 PHE A O 1
ATOM 2559 N N . PHE A 1 308 ? -10.908 9.388 29.066 1.00 96.94 308 PHE A N 1
ATOM 2560 C CA . PHE A 1 308 ? -9.821 10.359 29.232 1.00 96.94 308 PHE A CA 1
ATOM 2561 C C . PHE A 1 308 ? -8.439 9.713 29.076 1.00 96.94 308 PHE A C 1
ATOM 2563 O O . PHE A 1 308 ? -7.623 10.212 28.302 1.00 96.94 308 PHE A O 1
ATOM 2570 N N . LYS A 1 309 ? -8.198 8.553 29.701 1.00 97.12 309 LYS A N 1
ATOM 2571 C CA . LYS A 1 309 ? -6.941 7.800 29.518 1.00 97.12 309 LYS A CA 1
ATOM 2572 C C . LYS A 1 309 ? -6.722 7.365 28.071 1.00 97.12 309 LYS A C 1
ATOM 2574 O O . LYS A 1 309 ? -5.608 7.432 27.559 1.00 97.12 309 LYS A O 1
ATOM 2579 N N . SER A 1 310 ? -7.786 6.947 27.386 1.00 97.50 310 SER A N 1
ATOM 2580 C CA . SER A 1 310 ? -7.729 6.634 25.956 1.00 97.50 310 SER A CA 1
ATOM 2581 C C . SER A 1 310 ? -7.248 7.840 25.137 1.00 97.50 310 SER A C 1
ATOM 2583 O O . SER A 1 310 ? -6.330 7.709 24.325 1.00 97.50 310 SER A O 1
ATOM 2585 N N . ILE A 1 311 ? -7.799 9.030 25.403 1.00 96.69 311 ILE A N 1
ATOM 2586 C CA . ILE A 1 311 ? -7.381 10.287 24.769 1.00 96.69 311 ILE A CA 1
ATOM 2587 C C . ILE A 1 311 ? -5.914 10.617 25.079 1.00 96.69 311 ILE A C 1
ATOM 2589 O O . ILE A 1 311 ? -5.188 11.032 24.173 1.00 96.69 311 ILE A O 1
ATOM 2593 N N . GLU A 1 312 ? -5.465 10.446 26.325 1.00 96.69 312 GLU A N 1
ATOM 2594 C CA . GLU A 1 312 ? -4.072 10.685 26.730 1.00 96.69 312 GLU A CA 1
ATOM 2595 C C . GLU A 1 312 ? -3.093 9.833 25.916 1.00 96.69 312 GLU A C 1
ATOM 2597 O O . GLU A 1 312 ? -2.163 10.377 25.317 1.00 96.69 312 GLU A O 1
ATOM 2602 N N . HIS A 1 313 ? -3.346 8.528 25.804 1.00 96.19 313 HIS A N 1
ATOM 2603 C CA . HIS A 1 313 ? -2.497 7.618 25.032 1.00 96.19 313 HIS A CA 1
ATOM 2604 C C . HIS A 1 313 ? -2.535 7.899 23.522 1.00 96.19 313 HIS A C 1
ATOM 2606 O O . HIS A 1 313 ? -1.492 7.893 22.861 1.00 96.19 313 HIS A O 1
ATOM 2612 N N . PHE A 1 314 ? -3.701 8.235 22.956 1.00 93.44 314 PHE A N 1
ATOM 2613 C CA . PHE A 1 314 ? -3.760 8.669 21.556 1.00 93.44 314 PHE A CA 1
ATOM 2614 C C . PHE A 1 314 ? -2.982 9.972 21.318 1.00 93.44 314 PHE A C 1
ATOM 2616 O O . PHE A 1 314 ? -2.298 10.104 20.304 1.00 93.44 314 PHE A O 1
ATOM 2623 N N . ASN A 1 315 ? -3.007 10.923 22.256 1.00 91.62 315 ASN A N 1
ATOM 2624 C CA . ASN A 1 315 ? -2.188 12.133 22.155 1.00 91.62 315 ASN A CA 1
ATOM 2625 C C . ASN A 1 315 ? -0.685 11.828 22.279 1.00 91.62 315 ASN A C 1
ATOM 2627 O O . ASN A 1 315 ? 0.098 12.420 21.536 1.00 91.62 315 ASN A O 1
ATOM 2631 N N . ALA A 1 316 ? -0.286 10.900 23.157 1.00 90.56 316 ALA A N 1
ATOM 2632 C CA . ALA A 1 316 ? 1.113 10.507 23.351 1.00 90.56 316 ALA A CA 1
ATOM 2633 C C . ALA A 1 316 ? 1.758 9.957 22.066 1.00 90.56 316 ALA A C 1
ATOM 2635 O O . ALA A 1 316 ? 2.916 10.256 21.779 1.00 90.56 316 ALA A O 1
ATOM 2636 N N . CYS A 1 317 ? 0.987 9.240 21.240 1.00 84.62 317 CYS A N 1
ATOM 2637 C CA . CYS A 1 317 ? 1.430 8.750 19.929 1.00 84.62 317 CYS A CA 1
ATOM 2638 C C . CYS A 1 317 ? 1.039 9.653 18.740 1.00 84.62 317 CYS A C 1
ATOM 2640 O O . CYS A 1 317 ? 1.215 9.260 17.587 1.00 84.62 317 CYS A O 1
ATOM 2642 N N . ASN A 1 318 ? 0.539 10.872 18.995 1.00 82.75 318 ASN A N 1
ATOM 2643 C CA . ASN A 1 318 ? 0.081 11.830 17.977 1.00 82.75 318 ASN A CA 1
ATOM 2644 C C . ASN A 1 318 ? -0.998 11.261 17.021 1.00 82.75 318 ASN A C 1
ATOM 2646 O O . ASN A 1 318 ? -1.097 11.667 15.859 1.00 82.75 318 ASN A O 1
ATOM 2650 N N . GLU A 1 319 ? -1.829 10.338 17.512 1.00 83.75 319 GLU A N 1
ATOM 2651 C CA . GLU A 1 319 ? -2.960 9.767 16.784 1.00 83.75 319 GLU A CA 1
ATOM 2652 C C . GLU A 1 319 ? -4.162 10.719 16.855 1.00 83.75 319 GLU A C 1
ATOM 2654 O O . GLU A 1 319 ? -4.782 10.936 17.898 1.00 83.75 319 GLU A O 1
ATOM 2659 N N . LYS A 1 320 ? -4.494 11.332 15.718 1.00 84.50 320 LYS A N 1
ATOM 2660 C CA . LYS A 1 320 ? -5.572 12.329 15.615 1.00 84.50 320 LYS A CA 1
ATOM 2661 C C . LYS A 1 320 ? -6.892 11.731 15.151 1.00 84.50 320 LYS A C 1
ATOM 2663 O O . LYS A 1 320 ? -7.942 12.281 15.468 1.00 84.50 320 LYS A O 1
ATOM 2668 N N . PHE A 1 321 ? -6.837 10.654 14.375 1.00 84.69 321 PHE A N 1
ATOM 2669 C CA . PHE A 1 321 ? -7.994 10.072 13.720 1.00 84.69 321 PHE A CA 1
ATOM 2670 C C . PHE A 1 321 ? -8.797 9.212 14.694 1.00 84.69 321 PHE A C 1
ATOM 2672 O O . PHE A 1 321 ? -9.956 9.532 14.954 1.00 84.69 321 PHE A O 1
ATOM 2679 N N . TYR A 1 322 ? -8.178 8.193 15.296 1.00 89.56 322 TYR A N 1
ATOM 2680 C CA . TYR A 1 322 ? -8.874 7.273 16.208 1.00 89.56 322 TYR A CA 1
ATOM 2681 C C . TYR A 1 322 ? -9.208 7.877 17.570 1.00 89.56 322 TYR A C 1
ATOM 2683 O O . TYR A 1 322 ? -10.141 7.420 18.222 1.00 89.56 322 TYR A O 1
ATOM 2691 N N . LYS A 1 323 ? -8.544 8.970 17.962 1.00 91.25 323 LYS A N 1
ATOM 2692 C CA . LYS A 1 323 ? -8.896 9.729 19.170 1.00 91.25 323 LYS A CA 1
ATOM 2693 C C . LYS A 1 323 ? -10.370 10.150 19.215 1.00 91.25 323 LYS A C 1
ATOM 2695 O O . LYS A 1 323 ? -10.928 10.258 20.299 1.00 91.25 323 LYS A O 1
ATOM 2700 N N . GLN A 1 324 ? -10.999 10.352 18.055 1.00 91.06 324 GLN A N 1
ATOM 2701 C CA . GLN A 1 324 ? -12.424 10.687 17.940 1.00 91.06 324 GLN A CA 1
ATOM 2702 C C . GLN A 1 324 ? -13.359 9.622 18.535 1.00 91.06 324 GLN A C 1
ATOM 2704 O O . GLN A 1 324 ? -14.507 9.938 18.801 1.00 91.06 324 GLN A O 1
ATOM 2709 N N . LEU A 1 325 ? -12.893 8.385 18.753 1.00 91.56 325 LEU A N 1
ATOM 2710 C CA . LEU A 1 325 ? -13.680 7.329 19.401 1.00 91.56 325 LEU A CA 1
ATOM 2711 C C . LEU A 1 325 ? -14.060 7.669 20.845 1.00 91.56 325 LEU A C 1
ATOM 2713 O O . LEU A 1 325 ? -15.111 7.244 21.312 1.00 91.56 325 LEU A O 1
ATOM 2717 N N . SER A 1 326 ? -13.176 8.380 21.544 1.00 91.56 326 SER A N 1
ATOM 2718 C CA . SER A 1 326 ? -13.252 8.604 22.991 1.00 91.56 326 SER A CA 1
ATOM 2719 C C . SER A 1 326 ? -13.705 10.023 23.357 1.00 91.56 326 SER A C 1
ATOM 2721 O O . SER A 1 326 ? -13.673 10.373 24.535 1.00 91.56 326 SER A O 1
ATOM 2723 N N . ILE A 1 327 ? -14.075 10.836 22.357 1.00 88.81 327 ILE A N 1
ATOM 2724 C CA . ILE A 1 327 ? -14.642 12.191 22.494 1.00 88.81 327 ILE A CA 1
ATOM 2725 C C . ILE A 1 327 ? -16.156 12.079 22.364 1.00 88.81 327 ILE A C 1
ATOM 2727 O O . ILE A 1 327 ? -16.853 12.657 23.226 1.00 88.81 327 ILE A O 1
#